Protein AF-A0A7C2PT01-F1 (afdb_monomer)

Sequence (316 aa):
MILAFGKPVHVQGEEGAYGFAERGPFSPLDVKLLTAAFVDGWIQGFYVEGGADLAPDAKLVVAVGTSNCGTDTRFRPANPRKACVPSERNVSINHGFAWASLVDSIRRSLELRLITRTVTVVGASDMQLAWNFPSVTNNWIDGYISYFDTADVPAPPLVDFGSCEGCSYANEDGSACTAPGCLEAPQSLRVVRSDGLTETMEWSWPLEEVLDKAWSSGVSRPIPEIYNKSGENARQWYGLSLYSVETGGRAVFFGGVLTQCASESQPCAARPDGNAPEAGWWQLYEWLKENAATAQEDIPRLTLIDYILGLPCFDC

Nearest PDB structures (foldseek):
  1ghr-assembly1_A  TM=3.664E-01  e=1.341E-01  Hordeum vulgare
  6nn7-assembly2_G  TM=3.526E-01  e=1.078E+00  Homo sapiens
  1ghs-assembly2_B  TM=2.228E-01  e=2.190E-01  Hordeum vulgare
  6ksh-assembly1_D  TM=3.007E-01  e=5.641E+00  Plasmodium falciparum 3D7
  2z5l-assembly1_A  TM=2.727E-01  e=6.780E+00  Streptomyces fradiae

pLDDT: mean 87.49, std 15.22, range [28.64, 98.38]

Mean predicted aligned error: 6.08 Å

Radius of gyration: 19.38 Å; Cα contacts (8 Å, |Δi|>4): 674; chains: 1; bounding box: 41×51×50 Å

Foldseek 3Di:
DEDEFEAWDQDPNAIFGAHFVRNDTDGLVNLLVLVVVVVVVVCCCCPPVCVCVVPVQAAAEYAYEYEQFDDDPQKAFPDNLNGGDADLPRLALRNLLRQLVSQVVSQVVVVVVVCCSRYHYAYEYQYEPQRYALVSNVRSLNSNCVNCVVVVHDHGAYEHAHFLAQQQQADPLLHGDPPPSNQKRKYKTWIAGPVRDIDIDIHIDGLVSVCCVCPDVPRYAYQYEQFFLVLVRLRSLLSSQVVQVVVPHAGRDHQAYEYLALEDPDDQVPDNGGDDLVSSRVSNQVSLVSDPRNHDPDHDRDGDHPPSPPDDHDSD

Solvent-accessible surface area (backbone atoms only — not comparable to full-atom values): 16297 Å² total; per-residue (Å²): 85,50,48,64,31,24,38,38,33,80,45,99,93,40,56,20,26,18,25,60,85,68,53,52,79,32,41,53,65,50,52,48,50,54,52,49,52,52,54,50,53,50,48,44,40,30,76,70,69,49,38,41,80,78,42,72,83,64,68,47,50,42,23,53,22,32,33,37,38,7,57,40,92,60,47,41,50,66,50,79,86,47,78,45,34,60,31,53,77,34,28,23,36,68,36,21,23,44,49,38,50,46,40,49,57,48,40,54,57,37,54,78,65,71,44,54,91,42,42,45,64,29,36,25,30,34,47,39,54,77,20,30,50,58,71,34,50,48,38,16,53,51,16,29,50,48,37,23,64,72,68,75,45,85,70,64,52,30,35,31,45,21,38,49,60,48,34,42,22,35,43,98,85,63,46,79,37,86,52,78,79,23,49,28,20,60,36,78,44,54,28,30,37,80,87,69,50,75,51,73,51,74,50,62,35,47,46,68,57,52,41,35,61,39,40,75,68,63,50,22,44,31,28,40,37,17,34,49,74,85,36,57,46,21,41,13,50,34,9,55,17,50,50,29,42,76,74,72,55,61,41,61,71,53,75,21,34,29,26,73,45,52,41,61,98,62,70,49,87,74,42,94,56,47,11,42,54,70,54,28,44,49,37,34,48,55,49,20,54,74,38,80,78,39,44,61,97,75,63,48,84,45,67,45,63,52,63,92,76,74,56,78,84,66,98,120

Structure (mmCIF, N/CA/C/O backbone):
data_AF-A0A7C2PT01-F1
#
_entry.id   AF-A0A7C2PT01-F1
#
loop_
_atom_site.group_PDB
_atom_site.id
_atom_site.type_symbol
_atom_site.label_atom_id
_atom_site.label_alt_id
_atom_site.label_comp_id
_atom_site.label_asym_id
_atom_site.label_entity_id
_atom_site.label_seq_id
_atom_site.pdbx_PDB_ins_code
_atom_site.Cartn_x
_atom_site.Cartn_y
_atom_site.Cartn_z
_atom_site.occupancy
_atom_site.B_iso_or_equiv
_atom_site.auth_seq_id
_atom_site.auth_comp_id
_atom_site.auth_asym_id
_atom_site.auth_atom_id
_atom_site.pdbx_PDB_model_num
ATOM 1 N N . MET A 1 1 ? 9.955 -2.041 -6.610 1.00 84.75 1 MET A N 1
ATOM 2 C CA . MET A 1 1 ? 10.335 -0.672 -6.215 1.00 84.75 1 MET A CA 1
ATOM 3 C C . MET A 1 1 ? 9.080 0.099 -5.877 1.00 84.75 1 MET A C 1
ATOM 5 O O . MET A 1 1 ? 8.131 -0.012 -6.641 1.00 84.75 1 MET A O 1
ATOM 9 N N . ILE A 1 2 ? 9.079 0.867 -4.790 1.00 86.94 2 ILE A N 1
ATOM 10 C CA . ILE A 1 2 ? 7.987 1.780 -4.434 1.00 86.94 2 ILE A CA 1
ATOM 11 C C . ILE A 1 2 ? 8.548 3.201 -4.462 1.00 86.94 2 ILE A C 1
ATOM 13 O O . ILE A 1 2 ? 9.575 3.467 -3.843 1.00 86.94 2 ILE A O 1
ATOM 17 N N . LEU A 1 3 ? 7.899 4.086 -5.215 1.00 89.88 3 LEU A N 1
ATOM 18 C CA . LEU A 1 3 ? 8.148 5.523 -5.192 1.00 89.88 3 LEU A CA 1
ATOM 19 C C . LEU A 1 3 ? 7.092 6.143 -4.276 1.00 89.88 3 LEU A C 1
ATOM 21 O O . LEU A 1 3 ? 5.970 6.382 -4.720 1.00 89.88 3 LEU A O 1
ATOM 25 N N . ALA A 1 4 ? 7.426 6.318 -2.999 1.00 87.31 4 ALA A N 1
ATOM 26 C CA . ALA A 1 4 ? 6.498 6.800 -1.981 1.00 87.31 4 ALA A CA 1
ATOM 27 C C . ALA A 1 4 ? 6.410 8.334 -2.009 1.00 87.31 4 ALA A C 1
ATOM 29 O O . ALA A 1 4 ? 7.244 9.043 -1.443 1.00 87.31 4 ALA A O 1
ATOM 30 N N . PHE A 1 5 ? 5.395 8.860 -2.690 1.00 90.06 5 PHE A N 1
ATOM 31 C CA . PHE A 1 5 ? 4.981 10.243 -2.499 1.00 90.06 5 PHE A CA 1
ATOM 32 C C . PHE A 1 5 ? 4.192 10.339 -1.189 1.00 90.06 5 PHE A C 1
ATOM 34 O O . PHE A 1 5 ? 3.577 9.376 -0.737 1.00 90.06 5 PHE A O 1
ATOM 41 N N . GLY A 1 6 ? 4.251 11.499 -0.546 1.00 87.88 6 GLY A N 1
ATOM 42 C CA . GLY A 1 6 ? 3.589 11.749 0.725 1.00 87.88 6 GLY A CA 1
ATOM 43 C C . GLY A 1 6 ? 2.072 11.881 0.587 1.00 87.88 6 GLY A C 1
ATOM 44 O O . GLY A 1 6 ? 1.446 11.418 -0.371 1.00 87.88 6 GLY A O 1
ATOM 45 N N . LYS A 1 7 ? 1.479 12.566 1.568 1.00 90.56 7 LYS A N 1
ATOM 46 C CA . LYS A 1 7 ? 0.026 12.714 1.670 1.00 90.56 7 LYS A CA 1
ATOM 47 C C . LYS A 1 7 ? -0.605 13.331 0.409 1.00 90.56 7 LYS A C 1
ATOM 49 O O . LYS A 1 7 ? -0.011 14.244 -0.179 1.00 90.56 7 LYS A O 1
ATOM 54 N N . PRO A 1 8 ? -1.825 12.905 0.045 1.00 94.62 8 PRO A N 1
ATOM 55 C CA . PRO A 1 8 ? -2.637 13.523 -0.996 1.00 94.62 8 PRO A CA 1
ATOM 56 C C . PRO A 1 8 ? -2.793 15.033 -0.815 1.00 94.62 8 PRO A C 1
ATOM 58 O O . PRO A 1 8 ? -2.911 15.524 0.316 1.00 94.62 8 PRO A O 1
ATOM 61 N N . VAL A 1 9 ? -2.835 15.782 -1.912 1.00 93.00 9 VAL A N 1
ATOM 62 C CA . VAL A 1 9 ? -3.029 17.237 -1.906 1.00 93.00 9 VAL A CA 1
ATOM 63 C C . VAL A 1 9 ? -3.696 17.707 -3.191 1.00 93.00 9 VAL A C 1
ATOM 65 O O . VAL A 1 9 ? -3.427 17.198 -4.267 1.00 93.00 9 VAL A O 1
ATOM 68 N N . HIS A 1 10 ? -4.515 18.749 -3.095 1.00 92.19 10 HIS A N 1
ATOM 69 C CA . HIS A 1 10 ? -5.030 19.435 -4.272 1.00 92.19 10 HIS A CA 1
ATOM 70 C C . HIS A 1 10 ? -4.107 20.610 -4.632 1.00 92.19 10 HIS A C 1
ATOM 72 O O . HIS A 1 10 ? -3.970 21.561 -3.853 1.00 92.19 10 HIS A O 1
ATOM 78 N N . VAL A 1 11 ? -3.458 20.556 -5.794 1.00 87.81 11 VAL A N 1
ATOM 79 C CA . VAL A 1 11 ? -2.468 21.538 -6.256 1.00 87.81 11 VAL 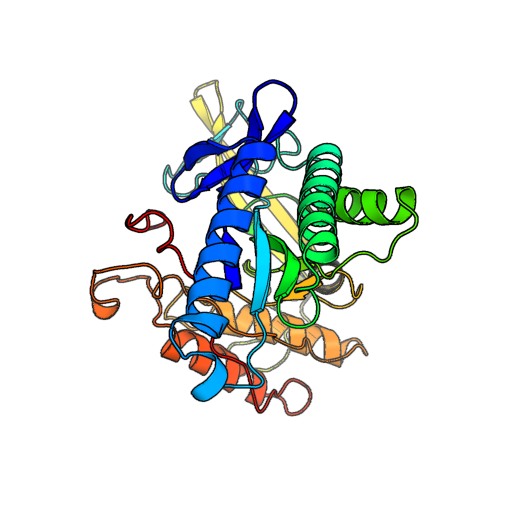A CA 1
ATOM 80 C C . VAL A 1 11 ? -2.825 22.036 -7.651 1.00 87.81 11 VAL A C 1
ATOM 82 O O . VAL A 1 11 ? -2.983 21.263 -8.583 1.00 87.81 11 VAL A O 1
ATOM 85 N N . GLN A 1 12 ? -2.962 23.358 -7.800 1.00 85.06 12 GLN A N 1
ATOM 86 C CA . GLN A 1 12 ? -3.232 24.016 -9.090 1.00 85.06 12 GLN A CA 1
ATOM 87 C C . GLN A 1 12 ? -4.474 23.493 -9.848 1.00 85.06 12 GLN A C 1
ATOM 89 O O . GLN A 1 12 ? -4.537 23.596 -11.068 1.00 85.06 12 GLN A O 1
ATOM 94 N N . GLY A 1 13 ? -5.492 22.994 -9.137 1.00 89.88 13 GLY A N 1
ATOM 95 C CA . GLY A 1 13 ? -6.700 22.437 -9.758 1.00 89.88 13 GLY A CA 1
ATOM 96 C C . GLY A 1 13 ? -6.640 20.928 -10.007 1.00 89.88 13 GLY A C 1
ATOM 97 O O . GLY A 1 13 ? -7.612 20.368 -10.508 1.00 89.88 13 GLY A O 1
ATOM 98 N N . GLU A 1 14 ? -5.533 20.274 -9.654 1.00 93.25 14 GLU A N 1
ATOM 99 C CA . GLU A 1 14 ? -5.298 18.848 -9.869 1.00 93.25 14 GLU A CA 1
ATOM 100 C C . GLU A 1 14 ? -5.068 18.107 -8.544 1.00 93.25 14 GLU A C 1
ATOM 102 O O . GLU A 1 14 ? -4.602 18.677 -7.556 1.00 93.25 14 GLU A O 1
ATOM 107 N N . GLU A 1 15 ? -5.384 16.814 -8.534 1.00 95.94 15 GLU A N 1
ATOM 108 C CA . GLU A 1 15 ? -5.117 15.906 -7.416 1.00 95.94 15 GLU A CA 1
ATOM 109 C C . GLU A 1 15 ? -3.676 15.397 -7.513 1.00 95.94 15 GLU A C 1
ATOM 111 O O . GLU A 1 15 ? -3.340 14.652 -8.429 1.00 95.94 15 GLU A O 1
ATOM 116 N N . GLY A 1 16 ? -2.812 15.829 -6.603 1.00 94.69 16 GLY A N 1
ATOM 117 C CA . GLY A 1 16 ? -1.398 15.475 -6.547 1.00 94.69 16 GLY A CA 1
ATOM 118 C C . GLY A 1 16 ? -0.999 14.936 -5.178 1.00 94.69 16 GLY A C 1
ATOM 119 O O . GLY A 1 16 ? -1.830 14.663 -4.322 1.00 94.69 16 GLY A O 1
ATOM 120 N N . ALA A 1 17 ? 0.297 14.821 -4.928 1.00 94.12 17 ALA A N 1
ATOM 121 C CA . ALA A 1 17 ? 0.802 14.350 -3.641 1.00 94.12 17 ALA A CA 1
ATOM 122 C C . ALA A 1 17 ? 1.937 15.243 -3.162 1.00 94.12 17 ALA A C 1
ATOM 124 O O . ALA A 1 17 ? 2.639 15.866 -3.957 1.00 94.12 17 ALA A O 1
ATOM 125 N N . TYR A 1 18 ? 2.142 15.317 -1.855 1.00 89.12 18 TYR A N 1
ATOM 126 C CA . TYR A 1 18 ? 3.361 15.922 -1.341 1.00 89.12 18 TYR A CA 1
ATOM 127 C C . TYR A 1 18 ? 4.587 15.083 -1.693 1.00 89.12 18 TYR A C 1
ATOM 129 O O . TYR A 1 18 ? 4.512 13.872 -1.883 1.00 89.12 18 TYR A O 1
ATOM 137 N N . GLY A 1 19 ? 5.752 15.720 -1.714 1.00 79.62 19 GLY A N 1
ATOM 138 C CA . GLY A 1 19 ? 7.003 14.988 -1.596 1.00 79.62 19 GLY A CA 1
ATOM 139 C C . GLY A 1 19 ? 7.118 14.261 -0.273 1.00 79.62 19 GLY A C 1
ATOM 140 O O . GLY A 1 19 ? 6.494 14.645 0.719 1.00 79.62 19 GLY A O 1
ATOM 141 N N . PHE A 1 20 ? 8.008 13.278 -0.236 1.00 60.66 20 PHE A N 1
ATOM 142 C CA . PHE A 1 20 ? 8.521 12.769 1.025 1.00 60.66 20 PHE A CA 1
ATOM 143 C C . PHE A 1 20 ? 9.017 13.930 1.918 1.00 60.66 20 PHE A C 1
ATOM 145 O O . PHE A 1 20 ? 9.613 14.896 1.422 1.00 60.66 20 PHE A O 1
ATOM 152 N N . ALA A 1 21 ? 8.723 13.863 3.221 1.00 55.69 21 ALA A N 1
ATOM 153 C CA . ALA A 1 21 ? 8.921 14.947 4.196 1.00 55.69 21 ALA A CA 1
ATOM 154 C C . ALA A 1 21 ? 8.200 16.271 3.847 1.00 55.69 21 ALA A C 1
ATOM 156 O O . ALA A 1 21 ? 8.732 17.360 4.069 1.00 55.69 21 ALA A O 1
ATOM 157 N N . GLU A 1 22 ? 7.004 16.179 3.257 1.00 60.03 22 GLU A N 1
ATOM 158 C CA . GLU A 1 22 ? 6.159 17.318 2.860 1.00 60.03 22 GLU A CA 1
ATOM 159 C C . GLU A 1 22 ? 6.846 18.312 1.904 1.00 60.03 22 GLU A C 1
ATOM 161 O O . GLU A 1 22 ? 6.503 19.499 1.839 1.00 60.03 22 GLU A O 1
ATOM 166 N N . ARG A 1 23 ? 7.833 17.841 1.132 1.00 67.25 23 ARG A N 1
ATOM 167 C CA . ARG A 1 23 ? 8.599 18.684 0.207 1.00 67.25 23 ARG A CA 1
ATOM 168 C C . ARG A 1 23 ? 7.791 19.057 -1.016 1.00 67.25 23 ARG A C 1
ATOM 170 O O . ARG A 1 23 ? 7.861 18.374 -2.030 1.00 67.25 23 ARG A O 1
ATOM 177 N N . GLY A 1 24 ? 7.107 20.191 -0.907 1.00 75.62 24 GLY A N 1
ATOM 178 C CA . GLY A 1 24 ? 6.312 20.775 -1.977 1.00 75.62 24 GLY A CA 1
ATOM 179 C C . GLY A 1 24 ? 5.142 19.876 -2.393 1.00 75.62 24 GLY A C 1
ATOM 180 O O . GLY A 1 24 ? 5.192 18.654 -2.253 1.00 75.62 24 GLY A O 1
ATOM 181 N N . PRO A 1 25 ? 4.047 20.457 -2.888 1.00 90.19 25 PRO A N 1
ATOM 182 C CA . PRO A 1 25 ? 3.080 19.663 -3.618 1.00 90.19 25 PRO A CA 1
ATOM 183 C C . PRO A 1 25 ? 3.661 19.318 -4.998 1.00 90.19 25 PRO A C 1
ATOM 185 O O . PRO A 1 25 ? 4.140 20.205 -5.706 1.00 90.19 25 PRO A O 1
ATOM 188 N N . PHE A 1 26 ? 3.601 18.048 -5.375 1.00 92.50 26 PHE A N 1
ATOM 189 C CA . PHE A 1 26 ? 3.864 17.569 -6.726 1.00 92.50 26 PHE A CA 1
ATOM 190 C C . PHE A 1 26 ? 2.538 17.404 -7.460 1.00 92.50 26 PHE A C 1
ATOM 192 O O . PHE A 1 26 ? 1.629 16.719 -6.983 1.00 92.50 26 PHE A O 1
ATOM 199 N N . SER A 1 27 ? 2.433 18.028 -8.629 1.00 94.44 27 SER A N 1
ATOM 200 C CA . SER A 1 27 ? 1.329 17.765 -9.551 1.00 94.44 27 SER A CA 1
ATOM 201 C C . SER A 1 27 ? 1.424 16.337 -10.109 1.00 94.44 27 SER A C 1
ATOM 203 O O . SER A 1 27 ? 2.511 15.743 -10.113 1.00 94.44 27 SER A O 1
ATOM 205 N N . PRO A 1 28 ? 0.334 15.783 -10.667 1.00 94.06 28 PRO A N 1
ATOM 206 C CA . PRO A 1 28 ? 0.389 14.564 -11.473 1.00 94.06 28 PRO A CA 1
ATOM 207 C C . PRO A 1 28 ? 1.494 14.569 -12.531 1.00 94.06 28 PRO A C 1
ATOM 209 O O . PRO A 1 28 ? 2.153 13.550 -12.754 1.00 94.06 28 PRO A O 1
ATOM 212 N N . LEU A 1 29 ? 1.730 15.715 -13.180 1.00 93.50 29 LEU A N 1
ATOM 213 C CA . LEU A 1 29 ? 2.789 15.838 -14.176 1.00 93.50 29 LEU A CA 1
ATOM 214 C C . LEU A 1 29 ? 4.174 15.660 -13.547 1.00 93.50 29 LEU A C 1
ATOM 216 O O . LEU A 1 29 ? 4.994 14.929 -14.101 1.00 93.50 29 LEU A O 1
ATOM 220 N N . ASP A 1 30 ? 4.429 16.269 -12.390 1.00 93.44 30 ASP A N 1
ATOM 221 C CA . ASP A 1 30 ? 5.716 16.126 -11.709 1.00 93.44 30 ASP A CA 1
ATOM 222 C C . ASP A 1 30 ? 5.966 14.672 -11.290 1.00 93.44 30 ASP A C 1
ATOM 224 O O . ASP A 1 30 ? 7.039 14.127 -11.555 1.00 93.44 30 ASP A O 1
ATOM 228 N N . VAL A 1 31 ? 4.955 14.010 -10.712 1.00 93.88 31 VAL A N 1
ATOM 229 C CA . VAL A 1 31 ? 5.027 12.587 -10.332 1.00 93.88 31 VAL A CA 1
ATOM 230 C C . VAL A 1 31 ? 5.332 11.713 -11.550 1.00 93.88 31 VAL A C 1
ATOM 232 O O . VAL A 1 31 ? 6.202 10.836 -11.495 1.00 93.88 31 VAL A O 1
ATOM 235 N N . LYS A 1 32 ? 4.663 11.973 -12.680 1.00 94.38 32 LYS A N 1
ATOM 236 C CA . LYS A 1 32 ? 4.913 11.273 -13.945 1.00 94.38 32 LYS A CA 1
ATOM 237 C C . LYS A 1 32 ? 6.349 11.463 -14.426 1.00 94.38 32 LYS A C 1
ATOM 239 O O . LYS A 1 32 ? 6.985 10.483 -14.812 1.00 94.38 32 LYS A O 1
ATOM 244 N N . LEU A 1 33 ? 6.860 12.694 -14.413 1.00 92.12 33 LEU A N 1
ATOM 245 C CA . LEU A 1 33 ? 8.215 13.008 -14.875 1.00 92.12 33 LEU A CA 1
ATOM 246 C C . LEU A 1 33 ? 9.287 12.378 -13.979 1.00 92.12 33 LEU A C 1
ATOM 248 O O . LEU A 1 33 ? 10.237 11.793 -14.496 1.00 92.12 33 LEU A O 1
ATOM 252 N N . LEU A 1 34 ? 9.112 12.428 -12.657 1.00 92.12 34 LEU A N 1
ATOM 253 C CA . LEU A 1 34 ? 10.018 11.785 -11.700 1.00 92.12 34 LEU A CA 1
ATOM 254 C C . LEU A 1 34 ? 10.026 10.261 -11.868 1.00 92.12 34 LEU A C 1
ATOM 256 O O . LEU A 1 34 ? 11.091 9.643 -11.897 1.00 92.12 34 LEU A O 1
ATOM 260 N N . THR A 1 35 ? 8.850 9.660 -12.055 1.00 92.75 35 THR A N 1
ATOM 261 C CA . THR A 1 35 ? 8.728 8.217 -12.308 1.00 92.75 35 THR A CA 1
ATOM 262 C C . THR A 1 35 ? 9.398 7.827 -13.627 1.00 92.75 35 THR A C 1
ATOM 264 O O . THR A 1 35 ? 10.125 6.835 -13.681 1.00 92.75 35 THR A O 1
ATOM 267 N N . ALA A 1 36 ? 9.201 8.613 -14.689 1.00 91.31 36 ALA A N 1
ATOM 268 C CA . ALA A 1 36 ? 9.842 8.374 -15.979 1.00 91.31 36 ALA A CA 1
ATOM 269 C C . ALA A 1 36 ? 11.372 8.468 -15.879 1.00 91.31 36 ALA A C 1
ATOM 271 O O . ALA A 1 36 ? 12.060 7.566 -16.348 1.00 91.31 36 ALA A O 1
ATOM 272 N N . ALA A 1 37 ? 11.896 9.494 -15.202 1.00 91.31 37 ALA A N 1
ATOM 273 C CA . ALA A 1 37 ? 13.332 9.662 -14.991 1.00 91.31 37 ALA A CA 1
ATOM 274 C C . ALA A 1 37 ? 13.948 8.487 -14.212 1.00 91.31 37 ALA A C 1
ATOM 276 O O . ALA A 1 37 ? 15.033 8.017 -14.556 1.00 91.31 37 ALA A O 1
ATOM 277 N N . PHE A 1 38 ? 13.245 7.967 -13.200 1.00 92.69 38 PHE A N 1
ATOM 278 C CA . PHE A 1 38 ? 13.671 6.764 -12.484 1.00 92.69 38 PHE A CA 1
ATOM 279 C C . PHE A 1 38 ? 13.762 5.544 -13.408 1.00 92.69 38 PHE A C 1
ATOM 281 O O . PHE A 1 38 ? 14.779 4.847 -13.425 1.00 92.69 38 PHE A O 1
ATOM 288 N N . VAL A 1 39 ? 12.710 5.297 -14.194 1.00 92.44 39 VAL A N 1
ATOM 289 C CA . VAL A 1 39 ? 12.673 4.186 -15.155 1.00 92.44 39 VAL A CA 1
ATOM 290 C C . VAL A 1 39 ? 13.790 4.326 -16.189 1.00 92.44 39 VAL A C 1
ATOM 292 O O . VAL A 1 39 ? 14.444 3.335 -16.506 1.00 92.44 39 VAL A O 1
ATOM 295 N N . ASP A 1 40 ? 14.058 5.538 -16.673 1.00 91.38 40 ASP A N 1
ATOM 296 C CA . ASP A 1 40 ? 15.136 5.813 -17.628 1.00 91.38 40 ASP A CA 1
ATOM 297 C C . ASP A 1 40 ? 16.510 5.488 -17.045 1.00 91.38 40 ASP A C 1
ATOM 299 O O . ASP A 1 40 ? 17.307 4.814 -17.699 1.00 91.38 40 ASP A O 1
ATOM 303 N N . GLY A 1 41 ? 16.763 5.892 -15.798 1.00 91.94 41 GLY A N 1
ATOM 304 C CA . GLY A 1 41 ? 17.995 5.550 -15.091 1.00 91.94 41 GLY A CA 1
ATOM 305 C C . GLY A 1 41 ? 18.176 4.040 -14.926 1.00 91.94 41 GLY A C 1
ATOM 306 O O . GLY A 1 41 ? 19.264 3.517 -15.173 1.00 91.94 41 GLY A O 1
ATOM 307 N N . TRP A 1 42 ? 17.109 3.316 -14.575 1.00 92.00 42 TRP A N 1
ATOM 308 C CA . TRP A 1 42 ? 17.165 1.857 -14.461 1.00 92.00 42 TRP A CA 1
ATOM 309 C C . TRP A 1 42 ? 17.426 1.182 -15.813 1.00 92.00 42 TRP A C 1
ATOM 311 O O . TRP A 1 42 ? 18.276 0.301 -15.903 1.00 92.00 42 TRP A O 1
ATOM 321 N N . ILE A 1 43 ? 16.744 1.617 -16.875 1.00 92.38 43 ILE A N 1
ATOM 322 C CA . ILE A 1 43 ? 16.913 1.097 -18.241 1.00 92.38 43 ILE A CA 1
ATOM 323 C C . ILE A 1 43 ? 18.332 1.344 -18.757 1.00 92.38 43 ILE A C 1
ATOM 325 O O . ILE A 1 43 ? 18.921 0.439 -19.347 1.00 92.38 43 ILE A O 1
ATOM 329 N N . GLN A 1 44 ? 18.894 2.529 -18.506 1.00 93.56 44 GLN A N 1
ATOM 330 C CA . GLN A 1 44 ? 20.290 2.843 -18.811 1.00 93.56 44 GLN A CA 1
ATOM 331 C C . GLN A 1 44 ? 21.230 1.874 -18.083 1.00 93.56 44 GLN A C 1
ATOM 333 O O . GLN A 1 44 ? 22.065 1.233 -18.717 1.00 93.56 44 GLN A O 1
ATOM 338 N N . GLY A 1 45 ? 21.053 1.702 -16.770 1.00 92.69 45 GLY A N 1
ATOM 339 C CA . GLY A 1 45 ? 21.856 0.763 -15.985 1.00 92.69 45 GLY A CA 1
ATOM 340 C C . GLY A 1 45 ? 21.746 -0.681 -16.486 1.00 92.69 45 GLY A C 1
ATOM 341 O O . GLY A 1 45 ? 22.743 -1.394 -16.593 1.00 92.69 45 GLY A O 1
ATOM 342 N N . PHE A 1 46 ? 20.534 -1.105 -16.842 1.00 91.75 46 PHE A N 1
ATOM 343 C CA . PHE A 1 46 ? 20.266 -2.463 -17.292 1.00 91.75 46 PHE A CA 1
ATOM 344 C C . PHE A 1 46 ? 20.845 -2.745 -18.682 1.00 91.75 46 PHE A C 1
ATOM 346 O O . PHE A 1 46 ? 21.608 -3.692 -18.847 1.00 91.75 46 PHE A O 1
ATOM 353 N N . TYR A 1 47 ? 20.521 -1.928 -19.684 1.00 92.00 47 TYR A N 1
ATOM 354 C CA . TYR A 1 47 ? 20.882 -2.213 -21.076 1.00 92.00 47 TYR A CA 1
ATOM 355 C C . TYR A 1 47 ? 22.227 -1.634 -21.517 1.00 92.00 47 TYR A C 1
ATOM 357 O O . TYR A 1 47 ? 22.801 -2.146 -22.475 1.00 92.00 47 TYR A O 1
ATOM 365 N N . VAL A 1 48 ? 22.716 -0.570 -20.873 1.00 94.00 48 VAL A N 1
ATOM 366 C CA . VAL A 1 48 ? 23.934 0.137 -21.308 1.00 94.00 48 VAL A CA 1
ATOM 367 C C . VAL A 1 48 ? 25.106 -0.122 -20.370 1.00 94.00 48 VAL A C 1
ATOM 369 O O . VAL A 1 48 ? 26.207 -0.383 -20.843 1.00 94.00 48 VAL A O 1
ATOM 372 N N . GLU A 1 49 ? 24.876 -0.118 -19.056 1.00 95.38 49 GLU A N 1
ATOM 373 C CA . GLU A 1 49 ? 25.945 -0.267 -18.053 1.00 95.38 49 GLU A CA 1
ATOM 374 C C . GLU A 1 49 ? 26.216 -1.736 -17.652 1.00 95.38 49 GLU A C 1
ATOM 376 O O . GLU A 1 49 ? 26.875 -2.002 -16.648 1.00 95.38 49 GLU A O 1
ATOM 381 N N . GLY A 1 50 ? 25.714 -2.710 -18.423 1.00 92.06 50 GLY A N 1
ATOM 382 C CA . GLY A 1 50 ? 26.001 -4.140 -18.233 1.00 92.06 50 GLY A CA 1
ATOM 383 C C . GLY A 1 50 ? 25.100 -4.873 -17.231 1.00 92.06 50 GLY A C 1
ATOM 384 O O . GLY A 1 50 ? 25.361 -6.033 -16.909 1.00 92.06 50 GLY A O 1
ATOM 385 N N . GLY A 1 51 ? 24.019 -4.254 -16.743 1.00 91.25 51 GLY A N 1
ATOM 386 C CA . GLY A 1 51 ? 23.075 -4.924 -15.839 1.00 91.25 51 GLY A CA 1
ATOM 387 C C . GLY A 1 51 ? 22.426 -6.179 -16.444 1.00 91.25 51 GLY A C 1
ATOM 388 O O . GLY A 1 51 ? 22.213 -7.158 -15.732 1.00 91.25 51 GLY A O 1
ATOM 389 N N . ALA A 1 52 ? 22.182 -6.191 -17.756 1.00 91.81 52 ALA A N 1
ATOM 390 C CA . ALA A 1 52 ? 21.642 -7.340 -18.478 1.00 91.81 52 ALA A CA 1
ATOM 391 C C . ALA A 1 52 ? 22.622 -8.524 -18.548 1.00 91.81 52 ALA A C 1
ATOM 393 O O . ALA A 1 52 ? 22.178 -9.666 -18.580 1.00 91.81 52 ALA A O 1
ATOM 394 N N . ASP A 1 53 ? 23.936 -8.280 -18.513 1.00 95.00 53 ASP A N 1
ATOM 395 C CA . ASP A 1 53 ? 24.931 -9.359 -18.452 1.00 95.00 53 ASP A CA 1
ATOM 396 C C . ASP A 1 53 ? 24.992 -9.979 -17.047 1.00 95.00 53 ASP A C 1
ATOM 398 O O . ASP A 1 53 ? 25.236 -11.176 -16.894 1.00 95.00 53 ASP A O 1
ATOM 402 N N . LEU A 1 54 ? 24.749 -9.166 -16.012 1.00 92.44 54 LEU A N 1
ATOM 403 C CA . LEU A 1 54 ? 24.742 -9.604 -14.615 1.00 92.44 54 LEU A CA 1
ATOM 404 C C . LEU A 1 54 ? 23.449 -10.332 -14.229 1.00 92.44 54 LEU A C 1
ATOM 406 O O . LEU A 1 54 ? 23.487 -11.283 -13.450 1.00 92.44 54 LEU A O 1
ATOM 410 N N . ALA A 1 55 ? 22.308 -9.871 -14.740 1.00 88.94 55 ALA A N 1
ATOM 411 C CA . ALA A 1 55 ? 20.989 -10.391 -14.397 1.00 88.94 55 ALA A CA 1
ATOM 412 C C . ALA A 1 55 ? 20.038 -10.318 -15.609 1.00 88.94 55 ALA A C 1
ATOM 414 O O . ALA A 1 55 ? 19.119 -9.500 -15.614 1.00 88.94 55 ALA A O 1
ATOM 415 N N . PRO A 1 56 ? 20.214 -11.170 -16.634 1.00 89.75 56 PRO A N 1
ATOM 416 C CA . PRO A 1 56 ? 19.482 -11.070 -17.906 1.00 89.75 56 PRO A CA 1
ATOM 417 C C . PRO A 1 56 ? 17.957 -11.175 -17.771 1.00 89.75 56 PRO A C 1
ATOM 419 O O . PRO A 1 56 ? 17.226 -10.640 -18.602 1.00 89.75 56 PRO A O 1
ATOM 422 N N . ASP A 1 57 ? 17.479 -11.816 -16.704 1.00 87.81 57 ASP A N 1
ATOM 423 C CA . ASP A 1 57 ? 16.055 -12.007 -16.420 1.00 87.81 57 ASP A CA 1
ATOM 424 C C . ASP A 1 57 ? 15.479 -10.963 -15.447 1.00 87.81 57 ASP A C 1
ATOM 426 O O . ASP A 1 57 ? 14.326 -11.086 -15.019 1.00 87.81 57 ASP A O 1
ATOM 430 N N . ALA A 1 58 ? 16.258 -9.943 -15.064 1.00 85.81 58 ALA A N 1
ATOM 431 C CA . ALA A 1 58 ? 15.797 -8.936 -14.118 1.00 85.81 58 ALA A CA 1
ATOM 432 C C . ALA A 1 58 ? 14.599 -8.159 -14.675 1.00 85.81 58 ALA A C 1
ATOM 434 O O . ALA A 1 58 ? 14.580 -7.698 -15.818 1.00 85.81 58 ALA A O 1
ATOM 435 N N . LYS A 1 59 ? 13.599 -7.973 -13.814 1.00 87.88 59 LYS A N 1
ATOM 436 C CA . LYS A 1 59 ? 12.417 -7.161 -14.090 1.00 87.88 59 LYS A CA 1
ATOM 437 C C . LYS A 1 59 ? 12.266 -6.099 -13.022 1.00 87.88 59 LYS A C 1
ATOM 439 O O . LYS A 1 59 ? 12.573 -6.329 -11.853 1.00 87.88 59 LYS A O 1
ATOM 444 N N . LEU A 1 60 ? 11.736 -4.954 -13.423 1.00 90.00 60 LEU A N 1
ATOM 445 C CA . LEU A 1 60 ? 11.412 -3.860 -12.527 1.00 90.00 60 LEU A CA 1
ATOM 446 C C . LEU A 1 60 ? 9.896 -3.707 -12.436 1.00 90.00 60 LEU A C 1
ATOM 448 O O . LEU A 1 60 ? 9.228 -3.437 -13.429 1.00 90.00 60 LEU A O 1
ATOM 452 N N . VAL A 1 61 ? 9.358 -3.809 -11.225 1.00 90.94 61 VAL A N 1
ATOM 453 C CA . VAL A 1 61 ? 8.014 -3.309 -10.915 1.00 90.94 61 VAL A CA 1
ATOM 454 C C . VAL A 1 61 ? 8.171 -1.991 -10.168 1.00 90.94 61 VAL A C 1
ATOM 456 O O . VAL A 1 61 ? 8.859 -1.949 -9.144 1.00 90.94 61 VAL A O 1
ATOM 459 N N . VAL A 1 62 ? 7.560 -0.924 -10.679 1.00 93.62 62 VAL A N 1
ATOM 460 C CA . VAL A 1 62 ? 7.515 0.399 -10.046 1.00 93.62 62 VAL A CA 1
ATOM 461 C C . VAL A 1 62 ? 6.101 0.653 -9.542 1.00 93.62 62 VAL A C 1
ATOM 463 O O . VAL A 1 62 ? 5.168 0.772 -10.331 1.00 93.62 62 VAL A O 1
ATOM 466 N N . ALA A 1 63 ? 5.949 0.729 -8.229 1.00 94.44 63 ALA A N 1
ATOM 467 C CA . ALA A 1 63 ? 4.703 1.076 -7.573 1.00 94.44 63 ALA A CA 1
ATOM 468 C C . ALA A 1 63 ? 4.717 2.578 -7.256 1.00 94.44 63 ALA A C 1
ATOM 470 O O . ALA A 1 63 ? 5.606 3.049 -6.545 1.00 94.44 63 ALA A O 1
ATOM 471 N N . VAL A 1 64 ? 3.784 3.339 -7.828 1.00 96.38 64 VAL A N 1
ATOM 472 C CA . VAL A 1 64 ? 3.695 4.798 -7.652 1.00 96.38 64 VAL A CA 1
ATOM 473 C C . VAL A 1 64 ? 2.771 5.088 -6.472 1.00 96.38 64 VAL A C 1
ATOM 475 O O . VAL A 1 64 ? 1.550 4.949 -6.582 1.00 96.38 64 VAL A O 1
ATOM 478 N N . GLY A 1 65 ? 3.375 5.424 -5.334 1.00 94.75 65 GLY A N 1
ATOM 479 C CA . GLY A 1 65 ? 2.722 5.483 -4.031 1.00 94.75 65 GLY A CA 1
ATOM 480 C C . GLY A 1 65 ? 2.282 6.872 -3.607 1.00 94.75 65 GLY A C 1
ATOM 481 O O . GLY A 1 65 ? 3.006 7.829 -3.832 1.00 94.75 65 GLY A O 1
ATOM 482 N N . THR A 1 66 ? 1.127 6.970 -2.957 1.00 95.19 66 THR A N 1
ATOM 483 C CA . THR A 1 66 ? 0.770 8.084 -2.059 1.00 95.19 66 THR A CA 1
ATOM 484 C C . THR A 1 66 ? 0.439 7.505 -0.677 1.00 95.19 66 THR A C 1
ATOM 486 O O . THR A 1 66 ? 0.946 6.434 -0.348 1.00 95.19 66 THR A O 1
ATOM 489 N N . SER A 1 67 ? -0.408 8.149 0.124 1.00 94.38 67 SER A N 1
ATOM 490 C CA . SER A 1 67 ? -0.898 7.601 1.387 1.00 94.38 67 SER A CA 1
ATOM 491 C C . SER A 1 67 ? -2.372 7.891 1.645 1.00 94.38 67 SER A C 1
ATOM 493 O O . SER A 1 67 ? -2.985 8.730 0.984 1.00 94.38 67 SER A O 1
ATOM 495 N N . ASN A 1 68 ? -2.944 7.251 2.665 1.00 96.00 68 ASN A N 1
ATOM 496 C CA . ASN A 1 68 ? -4.270 7.601 3.185 1.00 96.00 68 ASN A CA 1
ATOM 497 C C . ASN A 1 68 ? -4.222 8.676 4.295 1.00 96.00 68 ASN A C 1
ATOM 499 O O . ASN A 1 68 ? -5.201 8.871 5.019 1.00 96.00 68 ASN A O 1
ATOM 503 N N . CYS A 1 69 ? -3.110 9.408 4.421 1.00 94.00 69 CYS A N 1
ATOM 504 C CA . CYS A 1 69 ? -2.942 10.473 5.408 1.00 94.00 69 CYS A CA 1
ATOM 505 C C . CYS A 1 69 ? -3.899 11.652 5.152 1.00 94.00 69 CYS A C 1
ATOM 507 O O . CYS A 1 69 ? -3.719 12.454 4.226 1.00 94.00 69 CYS A O 1
ATOM 509 N N . GLY A 1 70 ? -4.925 11.771 5.996 1.00 93.19 70 GLY A N 1
ATOM 510 C CA . GLY A 1 70 ? -5.918 12.840 5.914 1.00 93.19 70 GLY A CA 1
ATOM 511 C C . GLY A 1 70 ? -5.398 14.207 6.377 1.00 93.19 70 GLY A C 1
ATOM 512 O O . GLY A 1 70 ? -4.454 14.316 7.168 1.00 93.19 70 GLY A O 1
ATOM 513 N N . THR A 1 71 ? -6.055 15.272 5.910 1.00 89.25 71 THR A N 1
ATOM 514 C CA . THR A 1 71 ? -5.835 16.649 6.371 1.00 89.25 71 THR A CA 1
ATOM 515 C C . THR A 1 71 ? -7.154 17.372 6.642 1.00 89.25 71 THR A C 1
ATOM 517 O O . THR A 1 71 ? -7.923 17.691 5.734 1.00 89.25 71 THR A O 1
ATOM 520 N N . ASP A 1 72 ? -7.398 17.711 7.907 1.00 88.31 72 ASP A N 1
ATOM 521 C CA . ASP A 1 72 ? -8.508 18.576 8.305 1.00 88.31 72 ASP A CA 1
ATOM 522 C C . ASP A 1 72 ? -7.966 19.891 8.870 1.00 88.31 72 ASP A C 1
ATOM 524 O O . ASP A 1 72 ? -7.213 19.893 9.831 1.00 88.31 72 ASP A O 1
ATOM 528 N N . THR A 1 73 ? -8.352 21.038 8.310 1.00 86.19 73 THR A N 1
ATOM 529 C CA . THR A 1 73 ? -7.883 22.346 8.810 1.00 86.19 73 THR A CA 1
ATOM 530 C C . THR A 1 73 ? -8.581 22.806 10.087 1.00 86.19 73 THR A C 1
ATOM 532 O O . THR A 1 73 ? -8.181 23.811 10.671 1.00 86.19 73 THR A O 1
ATOM 535 N N . ARG A 1 74 ? -9.647 22.123 10.513 1.00 88.94 74 ARG A N 1
ATOM 536 C CA . ARG A 1 74 ? -10.372 22.430 11.757 1.00 88.94 74 ARG A CA 1
ATOM 537 C C . ARG A 1 74 ? -9.672 21.853 12.983 1.00 88.94 74 ARG A C 1
ATOM 539 O O . ARG A 1 74 ? -9.901 22.328 14.097 1.00 88.94 74 ARG A O 1
ATOM 546 N N . PHE A 1 75 ? -8.815 20.861 12.766 1.00 91.06 75 PHE A N 1
ATOM 547 C CA . PHE A 1 75 ? -8.143 20.106 13.806 1.00 91.06 75 PHE A CA 1
ATOM 548 C C . PHE A 1 75 ? -6.647 20.070 13.532 1.00 91.06 75 PHE A C 1
ATOM 550 O O . PHE A 1 75 ? -6.200 19.955 12.399 1.00 91.06 75 PHE A O 1
ATOM 557 N N . ARG A 1 76 ? -5.853 20.138 14.591 1.00 91.31 76 ARG A N 1
ATOM 558 C CA . ARG A 1 76 ? -4.428 19.826 14.520 1.00 91.31 76 ARG A CA 1
ATOM 559 C C . ARG A 1 76 ? -4.115 18.683 15.475 1.00 91.31 76 ARG A C 1
ATOM 561 O O . ARG A 1 76 ? -4.676 18.655 16.569 1.00 91.31 76 ARG A O 1
ATOM 568 N N . PRO A 1 77 ? -3.208 17.775 15.123 1.00 90.19 77 PRO A N 1
ATOM 569 C CA . PRO A 1 77 ? -2.729 16.754 16.042 1.00 90.19 77 PRO A CA 1
ATOM 570 C C . PRO A 1 77 ? -2.172 17.386 17.325 1.00 90.19 77 PRO A C 1
ATOM 572 O O . PRO A 1 77 ? -1.420 18.362 17.272 1.00 90.19 77 PRO A O 1
ATOM 575 N N . ALA A 1 78 ? -2.525 16.844 18.493 1.00 88.75 78 ALA A N 1
ATOM 576 C CA . ALA A 1 78 ? -1.974 17.316 19.767 1.00 88.75 78 ALA A CA 1
ATOM 577 C C . ALA A 1 78 ? -0.478 16.980 19.903 1.00 88.75 78 ALA A C 1
ATOM 579 O O . ALA A 1 78 ? 0.263 17.711 20.557 1.00 88.75 78 ALA A O 1
ATOM 580 N N . ASN A 1 79 ? -0.040 15.882 19.278 1.00 82.81 79 ASN A N 1
ATOM 581 C CA . ASN A 1 79 ? 1.368 15.571 19.070 1.00 82.81 79 ASN A CA 1
ATOM 582 C C . ASN A 1 79 ? 1.757 15.992 17.643 1.00 82.81 79 ASN A C 1
ATOM 584 O O . ASN A 1 79 ? 1.291 15.348 16.706 1.00 82.81 79 ASN A O 1
ATOM 588 N N . PRO A 1 80 ? 2.632 16.998 17.465 1.00 73.56 80 PRO A N 1
ATOM 589 C CA . PRO A 1 80 ? 3.067 17.450 16.144 1.00 73.56 80 PRO A CA 1
ATOM 590 C C . PRO A 1 80 ? 3.721 16.364 15.280 1.00 73.56 80 PRO A C 1
ATOM 592 O O . PRO A 1 80 ? 3.745 16.516 14.067 1.00 73.56 80 PRO A O 1
ATOM 595 N N . ARG A 1 81 ? 4.226 15.274 15.880 1.00 68.44 81 ARG A N 1
ATOM 596 C CA . ARG A 1 81 ? 4.776 14.124 15.141 1.00 68.44 81 ARG A CA 1
ATOM 597 C C . ARG A 1 81 ? 3.713 13.256 14.462 1.00 68.44 81 ARG A C 1
ATOM 599 O O . ARG A 1 81 ? 4.043 12.483 13.581 1.00 68.44 81 ARG A O 1
ATOM 606 N N . LYS A 1 82 ? 2.441 13.347 14.866 1.00 67.69 82 LYS A N 1
ATOM 607 C CA . LYS A 1 82 ? 1.338 12.629 14.211 1.00 67.69 82 LYS A CA 1
ATOM 608 C C . LYS A 1 82 ? 0.717 13.531 13.152 1.00 67.69 82 LYS A C 1
ATOM 610 O O . LYS A 1 82 ? -0.317 14.108 13.427 1.00 67.69 82 LYS A O 1
ATOM 615 N N . ALA A 1 83 ? 1.341 13.710 11.990 1.00 78.19 83 ALA A N 1
ATOM 616 C CA . ALA A 1 83 ? 0.935 14.744 11.025 1.00 78.19 83 ALA A CA 1
ATOM 617 C C . ALA A 1 83 ? -0.454 14.532 10.376 1.00 78.19 83 ALA A C 1
ATOM 619 O O . ALA A 1 83 ? -1.039 15.487 9.858 1.00 78.19 83 ALA A O 1
ATOM 620 N N . CYS A 1 84 ? -0.992 13.312 10.419 1.00 89.94 84 CYS A N 1
ATOM 621 C CA . CYS A 1 84 ? -2.254 12.949 9.776 1.00 89.94 84 CYS A CA 1
ATOM 622 C C . CYS A 1 84 ? -3.463 13.202 10.682 1.00 89.94 84 CYS A C 1
ATOM 624 O O . CYS A 1 84 ? -3.459 12.864 11.867 1.00 89.94 84 CYS A O 1
ATOM 626 N N . VAL A 1 85 ? -4.523 13.768 10.103 1.00 93.12 85 VAL A N 1
ATOM 627 C CA . VAL A 1 85 ? -5.830 13.928 10.751 1.00 93.12 85 VAL A CA 1
ATOM 628 C C . VAL A 1 85 ? -6.892 13.312 9.840 1.00 93.12 85 VAL A C 1
ATOM 630 O O . VAL A 1 85 ? -7.043 13.808 8.721 1.00 93.12 85 VAL A O 1
ATOM 633 N N . PRO A 1 86 ? -7.649 12.292 10.290 1.00 93.62 86 PRO A N 1
ATOM 634 C CA . PRO A 1 86 ? -8.664 11.632 9.472 1.00 93.62 86 PRO A CA 1
ATOM 635 C C . PRO A 1 86 ? -9.605 12.624 8.779 1.00 93.62 86 PRO A C 1
ATOM 637 O O . PRO A 1 86 ? -10.216 13.478 9.427 1.00 93.62 86 PRO A O 1
ATOM 640 N N . SER A 1 87 ? -9.690 12.545 7.450 1.00 92.56 87 SER A N 1
ATOM 641 C CA . SER A 1 87 ? -10.490 13.458 6.629 1.00 92.56 87 SER A CA 1
ATOM 642 C C . SER A 1 87 ? -10.610 12.980 5.183 1.00 92.56 87 SER A C 1
ATOM 644 O O . SER A 1 87 ? -9.624 12.541 4.593 1.00 92.56 87 SER A O 1
ATOM 646 N N . GLU A 1 88 ? -11.787 13.182 4.584 1.00 91.75 88 GLU A N 1
ATOM 647 C CA . GLU A 1 88 ? -12.058 12.970 3.148 1.00 91.75 88 GLU A CA 1
ATOM 648 C C . GLU A 1 88 ? -11.526 14.093 2.254 1.00 91.75 88 GLU A C 1
ATOM 650 O O . GLU A 1 88 ? -11.595 14.004 1.031 1.00 91.75 88 GLU A O 1
ATOM 655 N N . ARG A 1 89 ? -11.032 15.192 2.837 1.00 90.94 89 ARG A N 1
ATOM 656 C CA . ARG A 1 89 ? -10.725 16.410 2.080 1.00 90.94 89 ARG A CA 1
ATOM 657 C C . ARG A 1 89 ? -9.694 16.188 0.973 1.00 90.94 89 ARG A C 1
ATOM 659 O O . ARG A 1 89 ? -9.857 16.727 -0.115 1.00 90.94 89 ARG A O 1
ATOM 666 N N . ASN A 1 90 ? -8.619 15.476 1.286 1.00 90.88 90 ASN A N 1
ATOM 667 C CA . ASN A 1 90 ? -7.530 15.160 0.362 1.00 90.88 90 ASN A CA 1
ATOM 668 C C . ASN A 1 90 ? -7.494 13.667 0.007 1.00 90.88 90 ASN A C 1
ATOM 670 O O . ASN A 1 90 ? -7.060 13.308 -1.080 1.00 90.88 90 ASN A O 1
ATOM 674 N N . VAL A 1 91 ? -8.001 12.801 0.885 1.00 96.00 91 VAL A N 1
ATOM 675 C CA . VAL A 1 91 ? -8.137 11.360 0.642 1.00 96.00 91 VAL A CA 1
ATOM 676 C C . VAL A 1 91 ? -9.565 11.100 0.164 1.00 96.00 91 VAL A C 1
ATOM 678 O O . VAL A 1 91 ? -10.421 10.660 0.921 1.00 96.00 91 VAL A O 1
ATOM 681 N N . SER A 1 92 ? -9.852 11.483 -1.081 1.00 96.25 92 SER A N 1
ATOM 682 C CA . SER A 1 92 ? -11.197 11.404 -1.664 1.00 96.25 92 SER A CA 1
ATOM 683 C C . SER A 1 92 ? -11.276 10.387 -2.801 1.00 96.25 92 SER A C 1
ATOM 685 O O . SER A 1 92 ? -10.260 10.010 -3.387 1.00 96.25 92 SER A O 1
ATOM 687 N N . ILE A 1 93 ? -12.502 10.022 -3.188 1.00 97.69 93 ILE A N 1
ATOM 688 C CA . ILE A 1 93 ? -12.757 9.222 -4.395 1.00 97.69 93 ILE A CA 1
ATOM 689 C C . ILE A 1 93 ? -12.185 9.880 -5.661 1.00 97.69 93 ILE A C 1
ATOM 691 O O . ILE A 1 93 ? -11.620 9.201 -6.515 1.00 97.69 93 ILE A O 1
ATOM 695 N N . ASN A 1 94 ? -12.257 11.213 -5.759 1.00 97.62 94 ASN A N 1
ATOM 696 C CA . ASN A 1 94 ? -11.711 11.957 -6.895 1.00 97.62 94 ASN A CA 1
ATOM 697 C C . ASN A 1 94 ? -10.187 11.859 -6.940 1.00 97.62 94 ASN A C 1
ATOM 699 O O . ASN A 1 94 ? -9.616 11.702 -8.017 1.00 97.62 94 ASN A O 1
ATOM 703 N N . HIS A 1 95 ? -9.535 11.907 -5.776 1.00 97.75 95 HIS A N 1
ATOM 704 C CA . HIS A 1 95 ? -8.094 11.721 -5.701 1.00 97.75 95 HIS A CA 1
ATOM 705 C C . HIS A 1 95 ? -7.695 10.298 -6.095 1.00 97.75 95 HIS A C 1
ATOM 707 O O . HIS A 1 95 ? -6.768 10.131 -6.884 1.00 97.75 95 HIS A O 1
ATOM 713 N N . GLY A 1 96 ? -8.389 9.269 -5.599 1.00 98.06 96 GLY A N 1
ATOM 714 C CA . GLY A 1 96 ? -8.138 7.880 -6.000 1.00 98.06 96 GLY A CA 1
ATOM 715 C C . GLY A 1 96 ? -8.261 7.679 -7.513 1.00 98.06 96 GLY A C 1
ATOM 716 O O . GLY A 1 96 ? -7.362 7.128 -8.150 1.00 98.06 96 GLY A O 1
ATOM 717 N N . PHE A 1 97 ? -9.322 8.231 -8.108 1.00 98.38 97 PHE A N 1
ATOM 718 C CA . PHE A 1 97 ? -9.562 8.203 -9.553 1.00 98.38 97 PHE A CA 1
ATOM 719 C C . PHE A 1 97 ? -8.463 8.927 -10.346 1.00 98.38 97 PHE A C 1
ATOM 721 O O . PHE A 1 97 ? -7.957 8.417 -11.349 1.00 98.38 97 PHE A O 1
ATOM 728 N N . ALA A 1 98 ? -8.053 10.114 -9.896 1.00 98.00 98 ALA A N 1
ATOM 729 C CA . ALA A 1 98 ? -6.979 10.872 -10.529 1.00 98.00 98 ALA A CA 1
ATOM 730 C C . ALA A 1 98 ? -5.621 10.158 -10.415 1.00 98.00 98 ALA A C 1
ATOM 732 O O . ALA A 1 98 ? -4.854 10.134 -11.380 1.00 98.00 98 ALA A O 1
ATOM 733 N N . TRP A 1 99 ? -5.347 9.517 -9.276 1.00 98.12 99 TRP A N 1
ATOM 734 C CA . TRP A 1 99 ? -4.127 8.740 -9.066 1.00 98.12 99 TRP A CA 1
ATOM 735 C C . TRP A 1 99 ? -4.069 7.512 -9.985 1.00 98.12 99 TRP A C 1
ATOM 737 O O . TRP A 1 99 ? -3.039 7.248 -10.605 1.00 98.12 99 TRP A O 1
ATOM 747 N N . ALA A 1 100 ? -5.187 6.803 -10.161 1.00 98.31 100 ALA A N 1
ATOM 748 C CA . ALA A 1 100 ? -5.300 5.721 -11.140 1.00 98.31 100 ALA A CA 1
ATOM 749 C C . ALA A 1 100 ? -5.045 6.204 -12.577 1.00 98.31 100 ALA A C 1
ATOM 751 O O . ALA A 1 100 ? -4.274 5.583 -13.313 1.00 98.31 100 ALA A O 1
ATOM 752 N N . SER A 1 101 ? -5.606 7.359 -12.949 1.00 98.06 101 SER A N 1
ATOM 753 C CA . SER A 1 101 ? -5.364 7.996 -14.250 1.00 98.06 101 SER A CA 1
ATOM 754 C C . SER A 1 101 ? -3.888 8.326 -14.486 1.00 98.06 101 SER A C 1
ATOM 756 O O .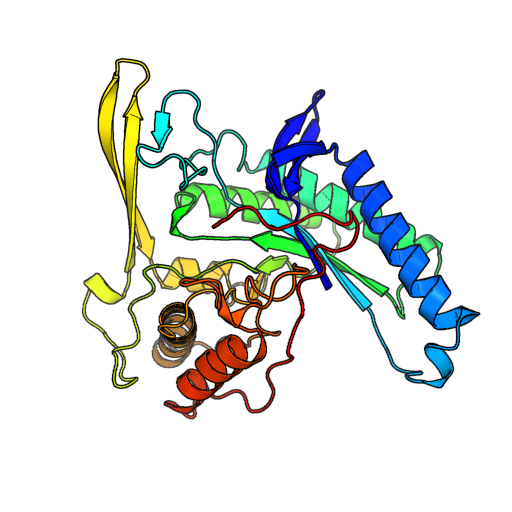 SER A 1 101 ? -3.345 8.081 -15.568 1.00 98.06 101 SER A O 1
ATOM 758 N N . LEU A 1 102 ? -3.197 8.827 -13.460 1.00 97.69 102 LEU A N 1
ATOM 759 C CA . LEU A 1 102 ? -1.756 9.066 -13.489 1.00 97.69 102 LEU A CA 1
ATOM 760 C C . LEU A 1 102 ? -0.964 7.767 -13.706 1.00 97.69 102 LEU A C 1
ATOM 762 O O . LEU A 1 102 ? -0.108 7.715 -14.594 1.00 97.69 102 LEU A O 1
ATOM 766 N N . VAL A 1 103 ? -1.267 6.713 -12.942 1.00 97.75 103 VAL A N 1
ATOM 767 C CA . VAL A 1 103 ? -0.625 5.393 -13.077 1.00 97.75 103 VAL A CA 1
ATOM 768 C C . VAL A 1 103 ? -0.812 4.840 -14.491 1.00 97.75 103 VAL A C 1
ATOM 770 O O . VAL A 1 103 ? 0.162 4.415 -15.121 1.00 97.75 103 VAL A O 1
ATOM 773 N N . ASP A 1 104 ? -2.029 4.898 -15.033 1.00 97.31 104 ASP A N 1
ATOM 774 C CA . ASP A 1 104 ? -2.309 4.430 -16.392 1.00 97.31 104 ASP A CA 1
ATOM 775 C C . ASP A 1 104 ? -1.580 5.266 -17.454 1.00 97.31 104 ASP A C 1
ATOM 777 O O . ASP A 1 104 ? -0.994 4.732 -18.398 1.00 97.31 104 ASP A O 1
ATOM 781 N N . SER A 1 105 ? -1.525 6.585 -17.265 1.00 96.31 105 SER A N 1
ATOM 782 C CA . SER A 1 105 ? -0.782 7.506 -18.132 1.00 96.31 105 SER A CA 1
ATOM 783 C C . SER A 1 105 ? 0.719 7.192 -18.180 1.00 96.31 105 SER A C 1
ATOM 785 O O . SER A 1 105 ? 1.346 7.312 -19.241 1.00 96.31 105 SER A O 1
ATOM 787 N N . ILE A 1 106 ? 1.312 6.767 -17.059 1.00 95.62 106 ILE A N 1
ATOM 788 C CA . ILE A 1 106 ? 2.701 6.293 -17.007 1.00 95.62 106 ILE A CA 1
ATOM 789 C C . ILE A 1 106 ? 2.812 4.944 -17.725 1.00 95.62 106 ILE A C 1
ATOM 791 O O . ILE A 1 106 ? 3.659 4.797 -18.607 1.00 95.62 106 ILE A O 1
ATOM 795 N N . ARG A 1 107 ? 1.935 3.981 -17.429 1.00 94.00 107 ARG A N 1
ATOM 796 C CA . ARG A 1 107 ? 1.934 2.654 -18.066 1.00 94.00 107 ARG A CA 1
ATOM 797 C C . ARG A 1 107 ? 1.881 2.738 -19.594 1.00 94.00 107 ARG A C 1
ATOM 799 O O . ARG A 1 107 ? 2.758 2.190 -20.262 1.00 94.00 107 ARG A O 1
ATOM 806 N N . ARG A 1 108 ? 0.941 3.510 -20.147 1.00 93.25 108 ARG A N 1
ATOM 807 C CA . ARG A 1 108 ? 0.815 3.740 -21.600 1.00 93.25 108 ARG A CA 1
ATOM 808 C C . ARG A 1 108 ? 2.072 4.368 -22.204 1.00 93.25 108 ARG A C 1
ATOM 810 O O . ARG A 1 108 ? 2.453 4.048 -23.327 1.00 93.25 108 ARG A O 1
ATOM 817 N N . SER A 1 109 ? 2.756 5.242 -21.463 1.00 92.00 109 SER A N 1
ATOM 818 C CA . SER A 1 109 ? 4.020 5.830 -21.928 1.00 92.00 109 SER A CA 1
ATOM 819 C C . SER A 1 109 ? 5.146 4.794 -22.042 1.00 92.00 109 SER A C 1
ATOM 821 O O . SER A 1 109 ? 5.991 4.910 -22.929 1.00 92.00 109 SER A O 1
ATOM 823 N N . LEU A 1 110 ? 5.140 3.756 -21.196 1.00 89.94 110 LEU A N 1
ATOM 824 C CA . LEU A 1 110 ? 6.099 2.651 -21.273 1.00 89.94 110 LEU A CA 1
ATOM 825 C C . LEU A 1 110 ? 5.753 1.666 -22.395 1.00 89.94 110 LEU A C 1
ATOM 827 O O . LEU A 1 110 ? 6.658 1.135 -23.041 1.00 89.94 110 LEU A O 1
ATOM 831 N N . GLU A 1 111 ? 4.463 1.452 -22.663 1.00 88.88 111 GLU A N 1
ATOM 832 C CA . GLU A 1 111 ? 3.984 0.640 -23.792 1.00 88.88 111 GLU A CA 1
ATOM 833 C C . GLU A 1 111 ? 4.481 1.199 -25.128 1.00 88.88 111 GLU A C 1
ATOM 835 O O . GLU A 1 111 ? 5.029 0.454 -25.941 1.00 88.88 111 GLU A O 1
ATOM 840 N N . LEU A 1 112 ? 4.408 2.521 -25.313 1.00 88.56 112 LEU A N 1
ATOM 841 C CA . LEU A 1 112 ? 4.931 3.201 -26.505 1.00 88.56 112 LEU A CA 1
ATOM 842 C C . LEU A 1 112 ? 6.449 3.043 -26.681 1.00 88.56 112 LEU A C 1
ATOM 844 O O . LEU A 1 112 ? 6.957 3.140 -27.796 1.00 88.56 112 LEU A O 1
ATOM 848 N N . ARG A 1 113 ? 7.175 2.785 -25.591 1.00 87.25 113 ARG A N 1
ATOM 849 C CA . ARG A 1 113 ? 8.628 2.569 -25.587 1.00 87.25 113 ARG A CA 1
ATOM 850 C C . ARG A 1 113 ? 9.019 1.101 -25.758 1.00 87.25 113 ARG A C 1
ATOM 852 O O . ARG A 1 113 ? 10.208 0.812 -25.840 1.00 87.25 113 ARG A O 1
ATOM 859 N N . LEU A 1 114 ? 8.047 0.184 -25.803 1.00 87.12 114 LEU A N 1
ATOM 860 C CA . LEU A 1 114 ? 8.243 -1.266 -25.939 1.00 87.12 114 LEU A CA 1
ATOM 861 C C . LEU A 1 114 ? 9.092 -1.905 -24.822 1.00 87.12 114 LEU A C 1
ATOM 863 O O . LEU A 1 114 ? 9.665 -2.977 -25.015 1.00 87.12 114 LEU A O 1
ATOM 867 N N . ILE A 1 115 ? 9.138 -1.289 -23.636 1.00 86.31 115 ILE A N 1
ATOM 868 C CA . ILE A 1 115 ? 9.905 -1.798 -22.482 1.00 86.31 115 ILE A CA 1
ATOM 869 C C . ILE A 1 115 ? 9.043 -2.531 -21.446 1.00 86.31 115 ILE A C 1
ATOM 871 O O . ILE A 1 115 ? 9.545 -2.946 -20.404 1.00 86.31 115 I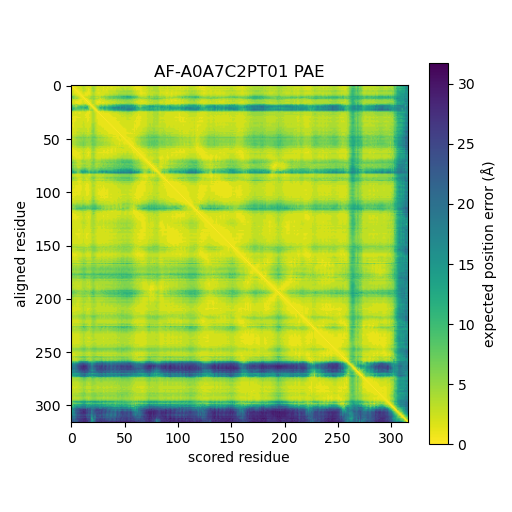LE A O 1
ATOM 875 N N . THR A 1 116 ? 7.756 -2.752 -21.730 1.00 82.00 116 THR A N 1
ATOM 876 C CA . THR A 1 116 ? 6.803 -3.375 -20.791 1.00 82.00 116 THR A CA 1
ATOM 877 C C . THR A 1 116 ? 7.078 -4.841 -20.476 1.00 82.00 116 THR A C 1
ATOM 879 O O . THR A 1 116 ? 6.555 -5.379 -19.505 1.00 82.00 116 THR A O 1
ATOM 882 N N . ARG A 1 117 ? 7.939 -5.501 -21.260 1.00 84.69 117 ARG A N 1
ATOM 883 C CA . ARG A 1 117 ? 8.439 -6.847 -20.937 1.00 84.69 117 ARG A CA 1
ATOM 884 C C . ARG A 1 117 ? 9.412 -6.852 -19.755 1.00 84.69 117 ARG A C 1
ATOM 886 O O . ARG A 1 117 ? 9.561 -7.888 -19.108 1.00 84.69 117 ARG A O 1
ATOM 893 N N . THR A 1 118 ? 10.039 -5.709 -19.490 1.00 87.00 118 THR A N 1
ATOM 894 C CA . THR A 1 118 ? 11.100 -5.541 -18.492 1.00 87.00 118 THR A CA 1
ATOM 895 C C . THR A 1 118 ? 10.640 -4.656 -17.335 1.00 87.00 118 THR A C 1
ATOM 897 O O . THR A 1 118 ? 11.000 -4.912 -16.190 1.00 87.00 118 THR A O 1
ATOM 900 N N . VAL A 1 119 ? 9.808 -3.646 -17.614 1.00 92.50 119 VAL A N 1
ATOM 901 C CA . VAL A 1 119 ? 9.308 -2.686 -16.623 1.00 92.50 119 VAL A CA 1
ATOM 902 C C . VAL A 1 119 ? 7.786 -2.719 -16.559 1.00 92.50 119 VAL A C 1
ATOM 904 O O . VAL A 1 119 ? 7.107 -2.544 -17.565 1.00 92.50 119 VAL A O 1
ATOM 907 N N . THR A 1 120 ? 7.240 -2.901 -15.362 1.00 92.19 120 THR A N 1
ATOM 908 C CA . THR A 1 120 ? 5.804 -2.797 -15.070 1.00 92.19 120 THR A CA 1
ATOM 909 C C . THR A 1 120 ? 5.568 -1.650 -14.096 1.00 92.19 120 THR A C 1
ATOM 911 O O . THR A 1 120 ? 6.358 -1.451 -13.177 1.00 92.19 120 THR A O 1
ATOM 914 N N . VAL A 1 121 ? 4.480 -0.903 -14.285 1.00 94.56 121 VAL A N 1
ATOM 915 C CA . VAL A 1 121 ? 4.068 0.179 -13.382 1.00 94.56 121 VAL A CA 1
ATOM 916 C C . VAL A 1 121 ? 2.709 -0.153 -12.789 1.00 94.56 121 VAL A C 1
ATOM 918 O O . VAL A 1 121 ? 1.809 -0.583 -13.510 1.00 94.56 121 VAL A O 1
ATOM 921 N N . VAL A 1 122 ? 2.585 0.040 -11.480 1.00 96.25 122 VAL A N 1
ATOM 922 C CA . VAL A 1 122 ? 1.376 -0.214 -10.690 1.00 96.25 122 VAL A CA 1
ATOM 923 C C . VAL A 1 122 ? 1.115 0.957 -9.738 1.00 96.25 122 VAL A C 1
ATOM 925 O O . VAL A 1 122 ? 1.997 1.794 -9.525 1.00 96.25 122 VAL A O 1
ATOM 928 N N . GLY A 1 123 ? -0.092 1.047 -9.178 1.00 97.06 123 GLY A N 1
ATOM 929 C CA . GLY A 1 123 ? -0.375 2.011 -8.112 1.00 97.06 123 GLY A CA 1
ATOM 930 C C . GLY A 1 123 ? 0.131 1.511 -6.766 1.00 97.06 123 GLY A C 1
ATOM 931 O O . GLY A 1 123 ? 0.345 0.312 -6.585 1.00 97.06 123 GLY A O 1
ATOM 932 N N . ALA A 1 124 ? 0.295 2.418 -5.812 1.00 96.62 124 ALA A N 1
ATOM 933 C CA . ALA A 1 124 ? 0.538 2.062 -4.425 1.00 96.62 124 ALA A CA 1
ATOM 934 C C . ALA A 1 124 ? -0.091 3.076 -3.461 1.00 96.62 124 ALA A C 1
ATOM 936 O O . ALA A 1 124 ? -0.340 4.226 -3.836 1.00 96.62 124 ALA A O 1
ATOM 937 N N . SER A 1 125 ? -0.315 2.663 -2.220 1.00 95.88 125 SER A N 1
ATOM 938 C CA . SER A 1 125 ? -0.681 3.559 -1.126 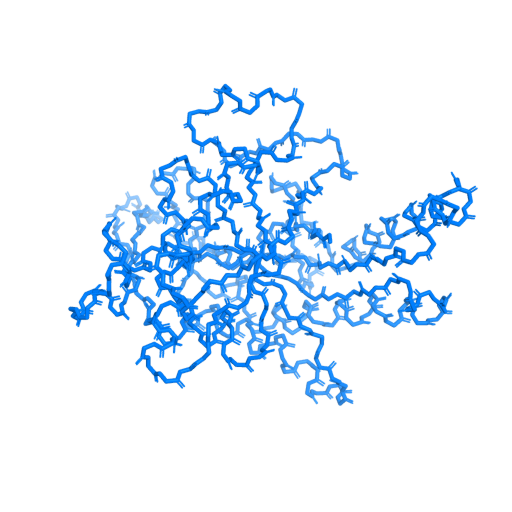1.00 95.88 125 SER A CA 1
ATOM 939 C C . SER A 1 125 ? -0.108 3.050 0.195 1.00 95.88 125 SER A C 1
ATOM 941 O O . SER A 1 125 ? -0.229 1.868 0.507 1.00 95.88 125 SER A O 1
ATOM 943 N N . ASP A 1 126 ? 0.476 3.959 0.969 1.00 93.88 126 ASP A N 1
ATOM 944 C CA . ASP A 1 126 ? 0.770 3.776 2.388 1.00 93.88 126 ASP A CA 1
ATOM 945 C C . ASP A 1 126 ? -0.560 3.877 3.137 1.00 93.88 126 ASP A C 1
ATOM 947 O O . ASP A 1 126 ? -1.080 4.975 3.382 1.00 93.88 126 ASP A O 1
ATOM 951 N N . MET A 1 127 ? -1.212 2.732 3.329 1.00 94.88 127 MET A N 1
ATOM 952 C CA . MET A 1 127 ? -2.500 2.653 4.003 1.00 94.88 127 MET A CA 1
ATOM 953 C C . MET A 1 127 ? -2.271 2.300 5.464 1.00 94.88 127 MET A C 1
ATOM 955 O O . MET A 1 127 ? -2.101 1.137 5.814 1.00 94.88 127 MET A O 1
ATOM 959 N N . GLN A 1 128 ? -2.285 3.316 6.324 1.00 93.38 128 GLN A N 1
ATOM 960 C CA . GLN A 1 128 ? -2.195 3.118 7.768 1.00 93.38 128 GLN A CA 1
ATOM 961 C C . GLN A 1 128 ? -3.576 3.259 8.388 1.00 93.38 128 GLN A C 1
ATOM 963 O O . GLN A 1 128 ? -4.289 4.249 8.162 1.00 93.38 128 GLN A O 1
ATOM 968 N N . LEU A 1 129 ? -3.967 2.290 9.213 1.00 95.38 129 LEU A N 1
ATOM 969 C CA . LEU A 1 129 ? -5.291 2.290 9.845 1.00 95.38 129 LEU A CA 1
ATOM 970 C C . LEU A 1 129 ? -5.463 3.501 10.779 1.00 95.38 129 LEU A C 1
ATOM 972 O O . LEU A 1 129 ? -6.555 4.065 10.891 1.00 95.38 129 LEU A O 1
ATOM 976 N N . ALA A 1 130 ? -4.358 3.949 11.383 1.00 92.88 130 ALA A N 1
ATOM 977 C CA . ALA A 1 130 ? -4.279 5.091 12.291 1.00 92.88 130 ALA A CA 1
ATOM 978 C C . ALA A 1 130 ? -4.348 6.472 11.607 1.00 92.88 130 ALA A C 1
ATOM 980 O O . ALA A 1 130 ? -4.370 7.494 12.301 1.00 92.88 130 ALA A O 1
ATOM 981 N N . TRP A 1 131 ? -4.366 6.543 10.274 1.00 94.38 131 TRP A N 1
ATOM 982 C CA . TRP A 1 131 ? -4.323 7.815 9.541 1.00 94.38 131 TRP A CA 1
ATOM 983 C C . TRP A 1 131 ? -5.676 8.294 9.028 1.00 94.38 131 TRP A C 1
ATOM 985 O O . TRP A 1 131 ? -5.849 9.497 8.802 1.00 94.38 131 TRP A O 1
ATOM 995 N N . ASN A 1 132 ? -6.640 7.389 8.863 1.00 95.81 132 ASN A N 1
ATOM 996 C CA . ASN A 1 132 ? -7.966 7.749 8.386 1.00 95.81 132 ASN A CA 1
ATOM 997 C C . ASN A 1 132 ? -9.050 6.762 8.815 1.00 95.81 132 ASN A C 1
ATOM 999 O O . ASN A 1 132 ? -8.770 5.636 9.228 1.00 95.81 132 ASN A O 1
ATOM 1003 N N . PHE A 1 133 ? -10.303 7.191 8.668 1.00 96.56 133 PHE A N 1
ATOM 1004 C CA . PHE A 1 133 ? -11.441 6.302 8.866 1.00 96.56 133 PHE A CA 1
ATOM 1005 C C . PHE A 1 133 ? -11.501 5.230 7.759 1.00 96.56 133 PHE A C 1
ATOM 1007 O O . PHE A 1 133 ? -11.078 5.507 6.625 1.00 96.56 133 PHE A O 1
ATOM 1014 N N . PRO A 1 134 ? -12.101 4.059 8.048 1.00 96.81 134 PRO A N 1
ATOM 1015 C CA . PRO A 1 134 ? -12.306 3.002 7.058 1.00 96.81 134 PRO A CA 1
ATOM 1016 C C . PRO A 1 134 ? -13.031 3.500 5.809 1.00 96.81 134 PRO A C 1
ATOM 1018 O O . PRO A 1 134 ? -12.524 3.394 4.693 1.00 96.81 134 PRO A O 1
ATOM 1021 N N . SER A 1 135 ? -14.147 4.211 6.007 1.00 96.94 135 SER A N 1
ATOM 1022 C CA . SER A 1 135 ? -14.957 4.765 4.917 1.00 96.94 135 SER A CA 1
ATOM 1023 C C . SER A 1 135 ? -14.172 5.683 3.978 1.00 96.94 135 SER A C 1
ATOM 1025 O O . SER A 1 135 ? -14.408 5.685 2.775 1.00 96.94 135 SER A O 1
ATOM 1027 N N . VAL A 1 136 ? -13.223 6.456 4.510 1.00 97.44 136 VAL A N 1
ATOM 1028 C CA . VAL A 1 136 ? -12.442 7.420 3.727 1.00 97.44 136 VAL A CA 1
ATOM 1029 C C . VAL A 1 136 ? -11.413 6.715 2.855 1.00 97.44 136 VAL A C 1
ATOM 1031 O O . VAL A 1 136 ? -11.304 7.000 1.663 1.00 97.44 136 VAL A O 1
ATOM 1034 N N . THR A 1 137 ? -10.680 5.770 3.441 1.00 97.25 137 THR A N 1
ATOM 1035 C CA . THR A 1 137 ? -9.680 4.991 2.703 1.00 97.25 137 THR A CA 1
ATOM 1036 C C . THR A 1 137 ? -10.365 4.115 1.651 1.00 97.25 137 THR A C 1
ATOM 1038 O O . THR A 1 137 ? -9.918 4.084 0.507 1.00 97.25 137 THR A O 1
ATOM 1041 N N . ASN A 1 138 ? -11.505 3.499 1.980 1.00 96.56 138 ASN A N 1
ATOM 1042 C CA . ASN A 1 138 ? -12.298 2.730 1.020 1.00 96.56 138 ASN A CA 1
ATOM 1043 C C . ASN A 1 138 ? -12.763 3.577 -0.155 1.00 96.56 138 ASN A C 1
ATOM 1045 O O . ASN A 1 138 ? -12.551 3.182 -1.294 1.00 96.56 138 ASN A O 1
ATOM 1049 N N . ASN A 1 139 ? -13.319 4.765 0.102 1.00 97.31 139 ASN A N 1
ATOM 1050 C CA . ASN A 1 139 ? -13.752 5.665 -0.965 1.00 97.31 139 ASN A CA 1
ATOM 1051 C C . ASN A 1 139 ? -12.595 6.034 -1.909 1.00 97.31 139 ASN A C 1
ATOM 1053 O O . ASN A 1 139 ? -12.802 6.181 -3.113 1.00 97.31 139 ASN A O 1
ATOM 1057 N N . TRP A 1 140 ? -11.373 6.178 -1.389 1.00 98.12 140 TRP A N 1
ATOM 1058 C CA . TRP A 1 140 ? -10.188 6.413 -2.215 1.00 98.12 140 TRP A CA 1
ATOM 1059 C C . TRP A 1 140 ? -9.844 5.195 -3.087 1.00 98.12 140 TRP A C 1
ATOM 1061 O O . TRP A 1 140 ? -9.634 5.349 -4.291 1.00 98.12 140 TRP A O 1
ATOM 1071 N N . ILE A 1 141 ? -9.845 3.985 -2.514 1.00 97.62 141 ILE A N 1
ATOM 1072 C CA . ILE A 1 141 ? -9.602 2.731 -3.252 1.00 97.62 141 ILE A CA 1
ATOM 1073 C C . ILE A 1 141 ? -10.678 2.518 -4.325 1.00 97.62 141 ILE A C 1
ATOM 1075 O O . ILE A 1 141 ? -10.357 2.198 -5.469 1.00 97.62 141 ILE A O 1
ATOM 1079 N N . ASP A 1 142 ? -11.944 2.763 -3.997 1.00 97.00 142 ASP A N 1
ATOM 1080 C CA . ASP A 1 142 ? -13.063 2.665 -4.935 1.00 97.00 142 ASP A CA 1
ATOM 1081 C C . ASP A 1 142 ? -12.896 3.654 -6.097 1.00 97.00 142 ASP A C 1
ATOM 1083 O O . ASP A 1 142 ? -13.167 3.318 -7.249 1.00 97.00 142 ASP A O 1
ATOM 1087 N N . GLY A 1 143 ? -12.374 4.854 -5.827 1.00 97.88 143 GLY A N 1
ATOM 1088 C CA . GLY A 1 143 ? -11.995 5.819 -6.859 1.00 97.88 143 GLY A CA 1
ATOM 1089 C C . GLY A 1 143 ? -10.907 5.287 -7.788 1.00 97.88 143 GLY A C 1
ATOM 1090 O O . GLY A 1 143 ? -11.028 5.412 -9.009 1.00 97.88 143 GLY A O 1
ATOM 1091 N N . TYR A 1 144 ? -9.876 4.656 -7.221 1.00 98.12 144 TYR A N 1
ATOM 1092 C CA . TYR A 1 144 ? -8.795 4.034 -7.985 1.00 98.12 144 TYR A CA 1
ATOM 1093 C C . TYR A 1 144 ? -9.323 2.945 -8.931 1.00 98.12 144 TYR A C 1
ATOM 1095 O O . TYR A 1 144 ? -8.996 2.946 -10.117 1.00 98.12 144 TYR A O 1
ATOM 1103 N N . ILE A 1 145 ? -10.182 2.051 -8.433 1.00 97.38 145 ILE A N 1
ATOM 1104 C CA . ILE A 1 145 ? -10.795 0.967 -9.221 1.00 97.38 145 ILE A CA 1
ATOM 1105 C C . ILE A 1 145 ? -11.728 1.534 -10.300 1.00 97.38 145 ILE A C 1
ATOM 1107 O O . ILE A 1 145 ? -11.618 1.169 -11.471 1.00 97.38 145 ILE A O 1
ATOM 1111 N N . SER A 1 146 ? -12.591 2.482 -9.925 1.00 98.00 146 SER A N 1
ATOM 1112 C CA . SER A 1 146 ? -13.604 3.084 -10.801 1.00 98.00 146 SER A CA 1
ATOM 1113 C C . SER A 1 146 ? -13.013 3.723 -12.061 1.00 98.00 146 SER A C 1
ATOM 1115 O O . SER A 1 146 ? -13.632 3.685 -13.129 1.00 98.00 146 SER A O 1
ATOM 1117 N N . TYR A 1 147 ? -11.792 4.265 -11.984 1.00 98.31 147 TYR A N 1
ATOM 1118 C CA . TYR A 1 147 ? -11.078 4.742 -13.169 1.00 98.31 147 TYR A CA 1
ATOM 1119 C C . TYR A 1 147 ? -10.873 3.634 -14.205 1.00 98.31 147 TYR A C 1
ATOM 1121 O O . TYR A 1 147 ? -11.175 3.836 -15.381 1.00 98.31 147 TYR A O 1
ATOM 1129 N N . PHE A 1 148 ? -10.365 2.477 -13.784 1.00 97.38 148 PHE A N 1
ATOM 1130 C CA . PHE A 1 148 ? -10.047 1.371 -14.684 1.00 97.38 148 PHE A CA 1
ATOM 1131 C C . PHE A 1 148 ? -11.309 0.720 -15.254 1.00 97.38 148 PHE A C 1
ATOM 1133 O O . PHE A 1 148 ? -11.347 0.437 -16.452 1.00 97.38 148 PHE A O 1
ATOM 1140 N N . ASP A 1 149 ? -12.364 0.613 -14.443 1.00 96.81 149 ASP A N 1
ATOM 1141 C CA . ASP A 1 149 ? -13.691 0.192 -14.905 1.00 96.81 149 ASP A CA 1
ATOM 1142 C C . ASP A 1 149 ? -14.239 1.155 -15.968 1.00 96.81 149 ASP A C 1
ATOM 1144 O O . ASP A 1 149 ? -14.704 0.735 -17.027 1.00 96.81 149 ASP A O 1
ATOM 1148 N N . THR A 1 150 ? -14.134 2.466 -15.727 1.00 97.94 150 THR A N 1
ATOM 1149 C CA . THR A 1 150 ? -14.583 3.502 -16.674 1.00 97.94 150 THR A CA 1
ATOM 1150 C C . THR A 1 150 ? -13.755 3.503 -17.958 1.00 97.94 150 THR A C 1
ATOM 1152 O O . THR A 1 150 ? -14.280 3.751 -19.044 1.00 97.94 150 THR A O 1
ATOM 1155 N N . ALA A 1 151 ? -12.453 3.251 -17.843 1.00 96.75 151 ALA A N 1
ATOM 1156 C CA . ALA A 1 151 ? -11.528 3.200 -18.966 1.00 96.75 151 ALA A CA 1
ATOM 1157 C C . ALA A 1 151 ? -11.609 1.884 -19.762 1.00 96.75 151 ALA A C 1
ATOM 1159 O O . ALA A 1 151 ? -10.952 1.796 -20.801 1.00 96.75 151 ALA A O 1
ATOM 1160 N N . ASP A 1 152 ? -12.389 0.902 -19.294 1.00 96.06 152 ASP A N 1
ATOM 1161 C CA . ASP A 1 152 ? -12.514 -0.446 -19.865 1.00 96.06 152 ASP A CA 1
ATOM 1162 C C . ASP A 1 152 ? -11.147 -1.124 -20.064 1.00 96.06 152 ASP A C 1
ATOM 1164 O O . ASP A 1 152 ? -10.826 -1.688 -21.114 1.00 96.06 152 ASP A O 1
ATOM 1168 N N . VAL A 1 153 ? -10.284 -1.022 -19.048 1.00 92.69 153 VAL A N 1
ATOM 1169 C CA . VAL A 1 153 ? -8.986 -1.707 -19.023 1.00 92.69 153 VAL A CA 1
ATOM 1170 C C . VAL A 1 153 ? -8.771 -2.391 -17.673 1.00 92.69 153 VAL A C 1
ATOM 1172 O O . VAL A 1 153 ? -9.228 -1.883 -16.654 1.00 92.69 153 VAL A O 1
ATOM 1175 N N . PRO A 1 154 ? -8.041 -3.521 -17.618 1.00 90.94 154 PRO A N 1
ATOM 1176 C CA . PRO A 1 154 ? -7.771 -4.187 -16.351 1.00 90.94 154 PRO A CA 1
ATOM 1177 C C . PRO A 1 154 ? -7.036 -3.267 -15.376 1.00 90.94 154 PRO A C 1
ATOM 1179 O O . PRO A 1 154 ? -5.986 -2.711 -15.720 1.00 90.94 154 PRO A O 1
ATOM 1182 N N . ALA A 1 155 ? -7.562 -3.154 -14.156 1.00 92.25 155 ALA A N 1
ATOM 1183 C CA . ALA A 1 155 ? -6.882 -2.453 -13.081 1.00 92.25 155 ALA A CA 1
ATOM 1184 C C . ALA A 1 155 ? -5.552 -3.163 -12.757 1.00 92.25 155 ALA A C 1
ATOM 1186 O O . ALA A 1 155 ? -5.552 -4.374 -12.496 1.00 92.25 155 ALA A O 1
ATOM 1187 N N . PRO A 1 156 ? -4.404 -2.461 -12.777 1.00 92.44 156 PRO A N 1
ATOM 1188 C CA . PRO A 1 156 ? -3.188 -3.000 -12.202 1.00 92.44 156 PRO A CA 1
ATOM 1189 C C . PRO A 1 156 ? -3.379 -3.176 -10.684 1.0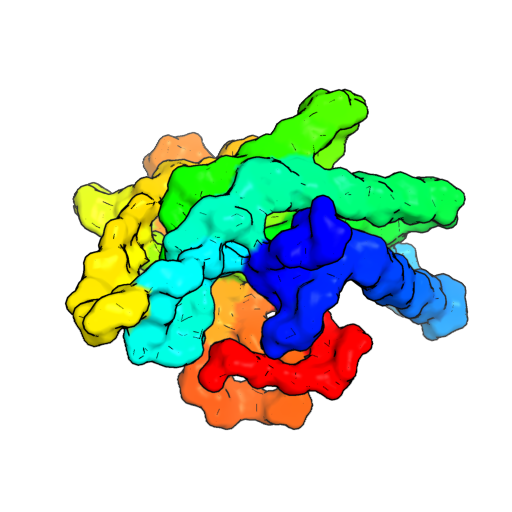0 92.44 156 PRO A C 1
ATOM 1191 O O . PRO A 1 156 ? -4.169 -2.448 -10.079 1.00 92.44 156 PRO A O 1
ATOM 1194 N N . PRO A 1 157 ? -2.646 -4.107 -10.046 1.00 92.12 157 PRO A N 1
ATOM 1195 C CA . PRO A 1 157 ? -2.678 -4.247 -8.595 1.00 92.12 157 PRO A CA 1
ATOM 1196 C C . PRO A 1 157 ? -2.342 -2.931 -7.889 1.00 92.12 157 PRO A C 1
ATOM 1198 O O . PRO A 1 157 ? -1.488 -2.176 -8.355 1.00 92.12 157 PRO A O 1
ATOM 1201 N N . LEU A 1 158 ? -2.956 -2.696 -6.736 1.00 95.69 158 LEU A N 1
ATOM 1202 C CA . LEU A 1 158 ? -2.564 -1.632 -5.821 1.00 95.69 158 LEU A CA 1
ATOM 1203 C C . LEU A 1 158 ? -1.584 -2.214 -4.795 1.00 95.69 158 LEU A C 1
ATOM 1205 O O . LEU A 1 158 ? -1.897 -3.170 -4.099 1.00 95.69 158 LEU A O 1
ATOM 1209 N N . VAL A 1 159 ? -0.369 -1.695 -4.694 1.00 96.25 159 VAL A N 1
ATOM 1210 C CA . VAL A 1 159 ? 0.531 -2.111 -3.611 1.00 96.25 159 VAL A CA 1
ATOM 1211 C C . VAL A 1 159 ? 0.111 -1.398 -2.331 1.00 96.25 159 VAL A C 1
ATOM 1213 O O . VAL A 1 159 ? 0.165 -0.171 -2.267 1.00 96.25 159 VAL A O 1
ATOM 1216 N N . ASP A 1 160 ? -0.294 -2.163 -1.323 1.00 95.88 160 ASP A N 1
ATOM 1217 C CA . ASP A 1 160 ? -0.466 -1.652 0.033 1.00 95.88 160 ASP A CA 1
ATOM 1218 C C . ASP A 1 160 ? 0.882 -1.738 0.734 1.00 95.88 160 ASP A C 1
ATOM 1220 O O . ASP A 1 160 ? 1.400 -2.835 0.940 1.00 95.88 160 ASP A O 1
ATOM 1224 N N . PHE A 1 161 ? 1.472 -0.592 1.040 1.00 92.81 161 PHE A N 1
ATOM 1225 C CA . PHE A 1 161 ? 2.747 -0.538 1.739 1.00 92.81 161 PHE A CA 1
ATOM 1226 C C . PHE A 1 161 ? 2.649 0.124 3.106 1.00 92.81 161 PHE A C 1
ATOM 1228 O O . PHE A 1 161 ? 3.653 0.601 3.614 1.00 92.81 161 PHE A O 1
ATOM 1235 N N . GLY A 1 162 ? 1.450 0.151 3.685 1.00 92.00 162 GLY A N 1
ATOM 1236 C CA . GLY A 1 162 ? 1.254 0.667 5.027 1.00 92.00 162 GLY A CA 1
ATOM 1237 C C . GLY A 1 162 ? 1.338 -0.409 6.099 1.00 92.00 162 GLY A C 1
ATOM 1238 O O . GLY A 1 162 ? 2.090 -1.393 6.027 1.00 92.00 162 GLY A O 1
ATOM 1239 N N . SER A 1 163 ? 0.541 -0.203 7.134 1.00 91.31 163 SER A N 1
ATOM 1240 C CA . SER A 1 163 ? 0.633 -0.894 8.410 1.00 91.31 163 SER A CA 1
ATOM 1241 C C . SER A 1 163 ? -0.744 -1.309 8.925 1.00 91.31 163 SER A C 1
ATOM 1243 O O . SER A 1 163 ? -1.772 -0.703 8.632 1.00 91.31 163 SER A O 1
ATOM 1245 N N . CYS A 1 164 ? -0.758 -2.384 9.716 1.00 94.94 164 CYS A N 1
ATOM 1246 C CA . CYS A 1 164 ? -1.969 -2.959 10.304 1.00 94.94 164 CYS A CA 1
ATOM 1247 C C . CYS A 1 164 ? -2.082 -2.574 11.791 1.00 94.94 164 CYS A C 1
ATOM 1249 O O . CYS A 1 164 ? -2.297 -3.443 12.640 1.00 94.94 164 CYS A O 1
ATOM 1251 N N . GLU A 1 165 ? -1.859 -1.303 12.165 1.00 91.88 165 GLU A N 1
ATOM 1252 C CA . GLU A 1 165 ? -1.907 -0.928 13.586 1.00 91.88 165 GLU A CA 1
ATOM 1253 C C . GLU A 1 165 ? -3.238 -1.319 14.213 1.00 91.88 165 GLU A C 1
ATOM 1255 O O . GLU A 1 165 ? -4.303 -1.029 13.681 1.00 91.88 165 GLU A O 1
ATOM 1260 N N . GLY A 1 166 ? -3.186 -1.948 15.384 1.00 91.94 166 GLY A N 1
ATOM 1261 C CA . GLY A 1 166 ? -4.389 -2.360 16.100 1.00 91.94 166 GLY A CA 1
ATOM 1262 C C . GLY A 1 166 ? -4.970 -3.694 15.633 1.00 91.94 166 GLY A C 1
ATOM 1263 O O . GLY A 1 166 ? -5.849 -4.209 16.322 1.00 91.94 166 GLY A O 1
ATOM 1264 N N . CYS A 1 167 ? -4.460 -4.311 14.559 1.00 95.62 167 CYS A N 1
ATOM 1265 C CA . CYS A 1 167 ? -4.874 -5.652 14.138 1.00 95.62 167 CYS A CA 1
ATOM 1266 C C . CYS A 1 167 ? -4.464 -6.707 15.178 1.00 95.62 167 CYS A C 1
ATOM 1268 O O . CYS A 1 167 ? -3.353 -7.233 15.164 1.00 95.62 167 CYS A O 1
ATOM 1270 N N . SER A 1 168 ? -5.365 -7.018 16.108 1.00 93.44 168 SER A N 1
ATOM 1271 C CA . SER A 1 168 ? -5.031 -7.736 17.347 1.00 93.44 168 SER A CA 1
ATOM 1272 C C . SER A 1 168 ? -5.448 -9.212 17.341 1.00 93.44 168 SER A C 1
ATOM 1274 O O . SER A 1 168 ? -5.620 -9.807 18.401 1.00 93.44 168 SER A O 1
ATOM 1276 N N . TYR A 1 169 ? -5.612 -9.819 16.161 1.00 96.50 169 TYR A N 1
ATOM 1277 C CA . TYR A 1 169 ? -6.111 -11.194 16.044 1.00 96.50 169 TYR A CA 1
ATOM 1278 C C . TYR A 1 169 ? -5.110 -12.271 16.478 1.00 96.50 169 TYR A C 1
ATOM 1280 O O . TYR A 1 169 ? -5.520 -13.379 16.786 1.00 96.50 169 TYR A O 1
ATOM 1288 N N . ALA A 1 170 ? -3.809 -11.985 16.520 1.00 95.88 170 ALA A N 1
ATOM 1289 C CA . ALA A 1 170 ? -2.809 -12.928 17.025 1.00 95.88 170 ALA A CA 1
ATOM 1290 C C . ALA A 1 170 ? -2.387 -12.554 18.448 1.00 95.88 170 ALA A C 1
ATOM 1292 O O . ALA A 1 170 ? -1.963 -11.426 18.675 1.00 95.88 170 ALA A O 1
ATOM 1293 N N . ASN A 1 171 ? -2.444 -13.485 19.395 1.00 94.19 171 ASN A N 1
ATOM 1294 C CA . ASN A 1 171 ? -1.864 -13.326 20.729 1.00 94.19 171 ASN A CA 1
ATOM 1295 C C . ASN A 1 171 ? -0.324 -13.383 20.676 1.00 94.19 171 ASN A C 1
ATOM 1297 O O . ASN A 1 171 ? 0.272 -13.748 19.663 1.00 94.19 171 ASN A O 1
ATOM 1301 N N . GLU A 1 172 ? 0.339 -13.051 21.788 1.00 92.00 172 GLU A N 1
ATOM 1302 C CA . GLU A 1 172 ? 1.807 -13.132 21.904 1.00 92.00 172 GLU A CA 1
ATOM 1303 C C . GLU A 1 172 ? 2.361 -14.560 21.755 1.00 92.00 172 GLU A C 1
ATOM 1305 O O . GLU A 1 172 ? 3.530 -14.730 21.429 1.00 92.00 172 GLU A O 1
ATOM 1310 N N . ASP A 1 173 ? 1.535 -15.582 21.981 1.00 92.75 173 ASP A N 1
ATOM 1311 C CA . ASP A 1 173 ? 1.886 -16.994 21.789 1.00 92.75 173 ASP A CA 1
ATOM 1312 C C . ASP A 1 173 ? 1.548 -17.519 20.380 1.00 92.75 173 ASP A C 1
ATOM 1314 O O . ASP A 1 173 ? 1.610 -18.723 20.140 1.00 92.75 173 ASP A O 1
ATOM 1318 N N . GLY A 1 174 ? 1.141 -16.634 19.463 1.00 91.94 174 GLY A N 1
ATOM 1319 C CA . GLY A 1 174 ? 0.779 -16.976 18.086 1.00 91.94 174 GLY A CA 1
ATOM 1320 C C . GLY A 1 174 ? -0.626 -17.554 17.911 1.00 91.94 174 GLY A C 1
ATOM 1321 O O . GLY A 1 174 ? -1.054 -17.743 16.768 1.00 91.94 174 GLY A O 1
ATOM 1322 N N . SER A 1 175 ? -1.365 -17.800 18.999 1.00 94.31 175 SER A N 1
ATOM 1323 C CA . SER A 1 175 ? -2.750 -18.278 18.940 1.00 94.31 175 SER A CA 1
ATOM 1324 C C . SER A 1 175 ? -3.725 -17.183 18.498 1.00 94.31 175 SER A C 1
ATOM 1326 O O . SER A 1 175 ? -3.475 -15.991 18.684 1.00 94.31 175 SER A O 1
ATOM 1328 N N . ALA A 1 176 ? -4.864 -17.578 17.932 1.00 95.69 176 ALA A N 1
ATOM 1329 C CA . ALA A 1 176 ? -5.910 -16.641 17.549 1.00 95.69 176 ALA A CA 1
ATOM 1330 C C . ALA A 1 176 ? -6.625 -16.034 18.769 1.00 95.69 176 ALA A C 1
ATOM 1332 O O . ALA A 1 176 ? -6.996 -16.729 19.721 1.00 95.69 176 ALA A O 1
ATOM 1333 N N . CYS A 1 177 ? -6.892 -14.733 18.712 1.00 94.50 177 CYS A N 1
ATOM 1334 C CA . CYS A 1 177 ? -7.792 -14.036 19.609 1.00 94.50 177 CYS A CA 1
ATOM 1335 C C . CYS A 1 177 ? -9.167 -13.882 18.953 1.00 94.50 177 CYS A C 1
ATOM 1337 O O . CYS A 1 177 ? -9.370 -13.054 18.070 1.00 94.50 177 CYS A O 1
ATOM 1339 N N . THR A 1 178 ? -10.151 -14.628 19.451 1.00 89.88 178 THR A N 1
ATOM 1340 C CA . THR A 1 178 ? -11.533 -14.586 18.944 1.00 89.88 178 THR A CA 1
ATOM 1341 C C . THR A 1 178 ? -12.462 -13.722 19.800 1.00 89.88 178 THR A C 1
ATOM 1343 O O . THR A 1 178 ? -13.682 -13.750 19.627 1.00 89.88 178 THR A O 1
ATOM 1346 N N . ALA A 1 179 ? -11.922 -12.993 20.782 1.00 93.12 179 ALA A N 1
ATOM 1347 C CA . ALA A 1 179 ? -12.716 -12.057 21.567 1.00 93.12 179 ALA A CA 1
ATOM 1348 C C . ALA A 1 179 ? -13.197 -10.904 20.665 1.00 93.12 179 ALA A C 1
ATOM 1350 O O . ALA A 1 179 ? -12.444 -10.482 19.790 1.00 93.12 179 ALA A O 1
ATOM 1351 N N . PRO A 1 180 ? -14.396 -10.328 20.889 1.00 89.81 180 PRO A N 1
ATOM 1352 C CA . PRO A 1 180 ? -14.926 -9.269 20.024 1.00 89.81 180 PRO A CA 1
ATOM 1353 C C . PRO A 1 180 ? -13.975 -8.082 19.810 1.00 89.81 180 PRO A C 1
ATOM 1355 O O . PRO A 1 180 ? -13.905 -7.550 18.713 1.00 89.81 180 PRO A O 1
ATOM 1358 N N . GLY A 1 181 ? -13.196 -7.701 20.830 1.00 89.75 181 GLY A N 1
ATOM 1359 C CA . GLY A 1 181 ? -12.220 -6.608 20.722 1.00 89.75 181 GLY A CA 1
ATOM 1360 C C . GLY A 1 181 ? -10.994 -6.912 19.852 1.00 89.75 181 GLY A C 1
ATOM 1361 O O . GLY A 1 181 ? -10.246 -5.994 19.551 1.00 89.75 181 GLY A O 1
ATOM 1362 N N . CYS A 1 182 ? -10.781 -8.170 19.461 1.00 93.06 182 CYS A N 1
ATOM 1363 C CA . CYS A 1 182 ? -9.699 -8.591 18.569 1.00 93.06 182 CYS A CA 1
ATOM 1364 C C . CYS A 1 182 ? -10.129 -8.667 17.100 1.00 93.06 182 CYS A C 1
ATOM 1366 O O . CYS A 1 182 ? -9.277 -8.842 16.237 1.00 93.06 182 CYS A O 1
ATOM 1368 N N . LEU A 1 183 ? -11.432 -8.546 16.817 1.00 94.94 183 LEU A N 1
ATOM 1369 C CA . LEU A 1 183 ? -11.998 -8.531 15.459 1.00 94.94 183 LEU A CA 1
ATOM 1370 C C . LEU A 1 183 ? -12.034 -7.124 14.850 1.00 94.94 183 LEU A C 1
ATOM 1372 O O . LEU A 1 183 ? -12.550 -6.915 13.757 1.00 94.94 183 LEU A O 1
ATOM 1376 N N . GLU A 1 184 ? -11.480 -6.169 15.580 1.00 94.56 184 GLU A N 1
ATOM 1377 C CA . GLU A 1 184 ? -11.523 -4.744 15.334 1.00 94.56 184 GLU A CA 1
ATOM 1378 C C . GLU A 1 184 ? -10.114 -4.192 15.564 1.00 94.56 184 GLU A C 1
ATOM 1380 O O . GLU A 1 184 ? -9.403 -4.640 16.467 1.00 94.56 184 GLU A O 1
ATOM 1385 N N . ALA A 1 185 ? -9.711 -3.216 14.759 1.00 95.50 185 ALA A N 1
ATOM 1386 C CA . ALA A 1 185 ? -8.461 -2.486 14.895 1.00 95.50 185 ALA A CA 1
ATOM 1387 C C . ALA A 1 185 ? -8.763 -1.044 15.345 1.00 95.50 185 ALA A C 1
ATOM 1389 O O . ALA A 1 185 ? -8.876 -0.140 14.506 1.00 95.50 185 ALA A O 1
ATOM 1390 N N . PRO A 1 186 ? -8.932 -0.818 16.664 1.00 95.81 186 PRO A N 1
ATOM 1391 C CA . PRO A 1 186 ? -9.294 0.482 17.208 1.00 95.81 186 PRO A CA 1
ATOM 1392 C C . PRO A 1 186 ? -8.140 1.479 17.107 1.00 95.81 186 PRO A C 1
ATOM 1394 O O . PRO A 1 186 ? -6.977 1.152 17.340 1.00 95.81 186 PRO A O 1
ATOM 1397 N N . GLN A 1 187 ? -8.488 2.727 16.822 1.00 95.44 187 GLN A N 1
ATOM 1398 C CA . GLN A 1 187 ? -7.575 3.838 16.604 1.00 95.44 187 GLN A CA 1
ATOM 1399 C C . GLN A 1 187 ? -8.016 5.056 17.398 1.00 95.44 187 GLN A C 1
ATOM 1401 O O . GLN A 1 187 ? -9.207 5.346 17.516 1.00 95.44 187 GLN A O 1
ATOM 1406 N N . SER A 1 188 ? -7.031 5.814 17.874 1.00 94.44 188 SER A N 1
ATOM 1407 C CA . SER A 1 188 ? -7.272 7.064 18.580 1.00 94.44 188 SER A CA 1
ATOM 1408 C C . SER A 1 188 ? -6.281 8.156 18.200 1.00 94.44 188 SER A C 1
ATOM 1410 O O . SER A 1 188 ? -5.067 7.945 18.053 1.00 94.44 188 SER A O 1
ATOM 1412 N N . LEU A 1 189 ? -6.797 9.378 18.096 1.00 94.25 189 LEU A N 1
ATOM 1413 C CA . LEU A 1 189 ? -6.003 10.574 17.873 1.00 94.25 189 LEU A CA 1
ATOM 1414 C C . LEU A 1 189 ? -6.485 11.710 18.767 1.00 94.25 189 LEU A C 1
ATOM 1416 O O . LEU A 1 189 ? -7.615 12.179 18.672 1.00 94.25 189 LEU A O 1
ATOM 1420 N N . ARG A 1 190 ? -5.581 12.221 19.604 1.00 94.88 190 ARG A N 1
ATOM 1421 C CA . ARG A 1 190 ? -5.814 13.474 20.324 1.00 94.88 190 ARG A CA 1
ATOM 1422 C C . ARG A 1 190 ? -5.588 14.648 19.379 1.00 94.88 190 ARG A C 1
ATOM 1424 O O . ARG A 1 190 ? -4.491 14.788 18.832 1.00 94.88 190 ARG A O 1
ATOM 1431 N N . VAL A 1 191 ? -6.586 15.512 19.249 1.00 94.38 191 VAL A N 1
ATOM 1432 C CA . VAL A 1 191 ? -6.557 16.697 18.388 1.00 94.38 191 VAL A CA 1
ATOM 1433 C C . VAL A 1 191 ? -6.867 17.961 19.177 1.00 94.38 191 VAL A C 1
ATOM 1435 O O . VAL A 1 191 ? -7.557 17.939 20.192 1.00 94.38 191 VAL A O 1
ATOM 1438 N N . VAL A 1 192 ? -6.343 19.084 18.703 1.00 94.38 192 VAL A N 1
ATOM 1439 C CA . VAL A 1 192 ? -6.661 20.426 19.177 1.00 94.38 192 VAL A CA 1
ATOM 1440 C C . VAL A 1 192 ? -7.504 21.109 18.109 1.00 94.38 192 VAL A C 1
ATOM 1442 O O . VAL A 1 192 ? -7.091 21.227 16.956 1.00 94.38 192 VAL A O 1
ATOM 1445 N N . ARG A 1 193 ? -8.686 21.561 18.498 1.00 92.38 193 ARG A N 1
ATOM 1446 C CA . ARG A 1 193 ? -9.623 22.313 17.669 1.00 92.38 193 ARG A CA 1
ATOM 1447 C C . ARG A 1 193 ? -9.134 23.730 17.402 1.00 92.38 193 ARG A C 1
ATOM 1449 O O . ARG A 1 193 ? -8.296 24.272 18.126 1.00 92.38 193 ARG A O 1
ATOM 1456 N N . SER A 1 194 ? -9.731 24.372 16.403 1.00 88.56 194 SER A N 1
ATOM 1457 C CA . SER A 1 194 ? -9.482 25.782 16.080 1.00 88.56 194 SER A CA 1
ATOM 1458 C C . SER A 1 194 ? -9.800 26.754 17.227 1.00 88.56 194 SER A C 1
ATOM 1460 O O . SER A 1 194 ? -9.213 27.828 17.288 1.00 88.56 194 SER A O 1
ATOM 1462 N N . ASP A 1 195 ? -10.705 26.389 18.140 1.00 92.19 195 ASP A N 1
ATOM 1463 C CA . ASP A 1 195 ? -11.040 27.159 19.351 1.00 92.19 195 ASP A CA 1
ATOM 1464 C C . ASP A 1 195 ? -10.074 26.911 20.529 1.00 92.19 195 ASP A C 1
ATOM 1466 O O . ASP A 1 195 ? -10.231 27.498 21.599 1.00 92.19 195 ASP A O 1
ATOM 1470 N N . GLY A 1 196 ? -9.056 26.066 20.337 1.00 91.50 196 GLY A N 1
ATOM 1471 C CA . GLY A 1 196 ? -8.043 25.735 21.337 1.00 91.50 196 GLY A CA 1
ATOM 1472 C C . GLY A 1 196 ? -8.410 24.577 22.266 1.00 91.50 196 GLY A C 1
ATOM 1473 O O . GLY A 1 196 ? -7.559 24.160 23.056 1.00 91.50 196 GLY A O 1
ATOM 1474 N N . LEU A 1 197 ? -9.622 24.021 22.174 1.00 94.38 197 LEU A N 1
ATOM 1475 C CA . LEU A 1 197 ? -10.016 22.857 22.968 1.00 94.38 197 LEU A CA 1
ATOM 1476 C C . LEU A 1 197 ? -9.352 21.582 22.447 1.00 94.38 197 LEU A C 1
ATOM 1478 O O . LEU A 1 197 ? -9.124 21.425 21.252 1.00 94.38 197 LEU A O 1
ATOM 1482 N N . THR A 1 198 ? -9.038 20.660 23.357 1.00 95.31 198 THR A N 1
ATOM 1483 C CA . THR A 1 198 ? -8.506 19.338 23.004 1.00 95.31 198 THR A CA 1
ATOM 1484 C C . THR A 1 198 ? -9.609 18.296 23.095 1.00 95.31 198 THR A C 1
ATOM 1486 O O . THR A 1 198 ? -10.332 18.260 24.088 1.00 95.31 198 THR A O 1
ATOM 1489 N N . GLU A 1 199 ? -9.692 17.423 22.101 1.00 94.38 199 GLU A N 1
ATOM 1490 C CA . GLU A 1 199 ? -10.585 16.265 22.089 1.00 94.38 199 GLU A CA 1
ATOM 1491 C C . GLU A 1 199 ? -9.854 15.021 21.576 1.00 94.38 199 GLU A C 1
ATOM 1493 O O . GLU A 1 199 ? -8.727 15.104 21.077 1.00 94.38 199 GLU A O 1
ATOM 1498 N N . THR A 1 200 ? -10.480 13.860 21.745 1.00 95.25 200 THR A N 1
ATOM 1499 C CA . THR A 1 200 ? -9.978 12.591 21.223 1.00 95.25 200 THR A CA 1
ATOM 1500 C C . THR A 1 200 ? -10.936 12.098 20.150 1.00 95.25 200 THR A C 1
ATOM 1502 O O . THR A 1 200 ? -12.127 11.937 20.409 1.00 95.25 200 THR A O 1
ATOM 1505 N N . MET A 1 201 ? -10.406 11.885 18.951 1.00 94.19 201 MET A N 1
ATOM 1506 C CA . MET A 1 201 ? -11.083 11.189 17.867 1.00 94.19 201 MET A CA 1
ATOM 1507 C C . MET A 1 201 ? -10.813 9.695 18.019 1.00 94.19 201 MET A C 1
ATOM 1509 O O . MET A 1 201 ? -9.660 9.309 18.196 1.00 94.19 201 MET A O 1
ATOM 1513 N N . GLU A 1 202 ? -11.859 8.882 17.933 1.00 95.25 202 GLU A N 1
ATOM 1514 C CA . GLU A 1 202 ? -11.800 7.422 18.037 1.00 95.25 202 GLU A CA 1
ATOM 1515 C C . GLU A 1 202 ? -12.490 6.814 16.816 1.00 95.25 202 GLU A C 1
ATOM 1517 O O . GLU A 1 202 ? -13.541 7.303 16.387 1.00 95.25 202 GLU A O 1
ATOM 1522 N N . TRP A 1 203 ? -11.913 5.757 16.258 1.00 95.88 203 TRP A N 1
ATOM 1523 C CA . TRP A 1 203 ? -12.531 4.949 15.209 1.00 95.88 203 TRP A CA 1
ATOM 1524 C C . TRP A 1 203 ? -12.001 3.525 15.260 1.00 95.88 203 TRP A C 1
ATOM 1526 O O . TRP A 1 203 ? -11.063 3.232 15.992 1.00 95.88 203 TRP A O 1
ATOM 1536 N N . SER A 1 204 ? -12.614 2.625 14.504 1.00 95.81 204 SER A N 1
ATOM 1537 C CA . SER A 1 204 ? 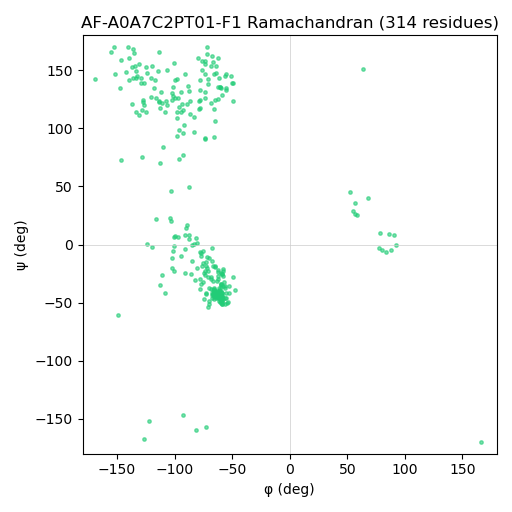-12.166 1.242 14.414 1.00 95.81 204 SER A CA 1
ATOM 1538 C C . SER A 1 204 ? -12.327 0.734 12.998 1.00 95.81 204 SER A C 1
ATOM 1540 O O . SER A 1 204 ? -13.233 1.168 12.285 1.00 95.81 204 SER A O 1
ATOM 1542 N N . TRP A 1 205 ? -11.432 -0.167 12.620 1.00 97.19 205 TRP A N 1
ATOM 1543 C CA . TRP A 1 205 ? -11.501 -0.930 11.389 1.00 97.19 205 TRP A CA 1
ATOM 1544 C C . TRP A 1 205 ? -11.891 -2.377 11.701 1.00 97.19 205 TRP A C 1
ATOM 1546 O O . TRP A 1 205 ? -11.124 -3.057 12.388 1.00 97.19 205 TRP A O 1
ATOM 1556 N N . PRO A 1 206 ? -13.012 -2.888 11.173 1.00 96.81 206 PRO A N 1
ATOM 1557 C CA . PRO A 1 206 ? -13.297 -4.315 11.224 1.00 96.81 206 PRO A CA 1
ATOM 1558 C C . PRO A 1 206 ? -12.202 -5.095 10.492 1.00 96.81 206 PRO A C 1
ATOM 1560 O O . PRO A 1 206 ? -11.813 -4.723 9.383 1.00 96.81 206 PRO A O 1
ATOM 1563 N N . LEU A 1 207 ? -11.711 -6.198 11.063 1.00 96.31 207 LEU A N 1
ATOM 1564 C CA . LEU A 1 207 ? -10.646 -6.982 10.420 1.00 96.31 207 LEU A CA 1
ATOM 1565 C C . LEU A 1 207 ? -11.053 -7.563 9.065 1.00 96.31 207 LEU A C 1
ATOM 1567 O O . LEU A 1 207 ? -10.202 -7.704 8.194 1.00 96.31 207 LEU A O 1
ATOM 1571 N N . GLU A 1 208 ? -12.338 -7.859 8.869 1.00 96.50 208 GLU A N 1
ATOM 1572 C CA . GLU A 1 208 ? -12.877 -8.265 7.566 1.00 96.50 208 GLU A CA 1
ATOM 1573 C C . GLU A 1 208 ? -12.656 -7.181 6.503 1.00 96.50 208 GLU A C 1
ATOM 1575 O O . GLU A 1 208 ? -12.269 -7.481 5.378 1.00 96.50 208 GLU A O 1
ATOM 1580 N N . GLU A 1 209 ? -12.833 -5.914 6.874 1.00 96.38 209 GLU A N 1
ATOM 1581 C CA . GLU A 1 209 ? -12.651 -4.773 5.980 1.00 96.38 209 GLU A CA 1
ATOM 1582 C C . GLU A 1 209 ? -11.167 -4.518 5.693 1.00 96.38 209 GLU A C 1
ATOM 1584 O O . GLU A 1 209 ? -10.788 -4.311 4.539 1.00 96.38 209 GLU A O 1
ATOM 1589 N N . VAL A 1 210 ? -10.308 -4.621 6.715 1.00 97.19 210 VAL A N 1
ATOM 1590 C CA . VAL A 1 210 ? -8.847 -4.570 6.528 1.00 97.19 210 VAL A CA 1
ATOM 1591 C C . VAL A 1 210 ? -8.395 -5.694 5.593 1.00 97.19 210 VAL A C 1
ATOM 1593 O O . VAL A 1 210 ? -7.637 -5.450 4.655 1.00 97.19 210 VAL A O 1
ATOM 1596 N N . LEU A 1 211 ? -8.890 -6.918 5.802 1.00 97.25 211 LEU A N 1
ATOM 1597 C CA . LEU A 1 211 ? -8.560 -8.077 4.974 1.00 97.25 211 LEU A CA 1
ATOM 1598 C C . LEU A 1 211 ? -9.019 -7.879 3.526 1.00 97.25 211 LEU A C 1
ATOM 1600 O O . LEU A 1 211 ? -8.237 -8.146 2.609 1.00 97.25 211 LEU A O 1
ATOM 1604 N N . ASP A 1 212 ? -10.240 -7.382 3.316 1.00 96.50 212 ASP A N 1
ATOM 1605 C CA . ASP A 1 212 ? -10.782 -7.079 1.989 1.00 96.50 212 ASP A CA 1
ATOM 1606 C C . ASP A 1 212 ? -9.885 -6.112 1.226 1.00 96.50 212 ASP A C 1
ATOM 1608 O O . ASP A 1 212 ? -9.462 -6.406 0.100 1.00 96.50 212 ASP A O 1
ATOM 1612 N N . LYS A 1 213 ? -9.535 -4.988 1.854 1.00 94.88 213 LYS A N 1
ATOM 1613 C CA . LYS A 1 213 ? -8.777 -3.921 1.196 1.00 94.88 213 LYS A CA 1
ATOM 1614 C C . LYS A 1 213 ? -7.297 -4.201 1.065 1.00 94.88 213 LYS A C 1
ATOM 1616 O O . LYS A 1 213 ? -6.721 -3.758 0.077 1.00 94.88 213 LYS A O 1
ATOM 1621 N N . ALA A 1 214 ? -6.698 -4.955 1.979 1.00 94.69 214 ALA A N 1
ATOM 1622 C CA . ALA A 1 214 ? -5.290 -5.323 1.890 1.00 94.69 214 ALA A CA 1
ATOM 1623 C C . ALA A 1 214 ? -5.056 -6.535 0.971 1.00 94.69 214 ALA A C 1
ATOM 1625 O O . ALA A 1 214 ? -3.996 -6.633 0.351 1.00 94.69 214 ALA A O 1
ATOM 1626 N N . TRP A 1 215 ? -6.016 -7.469 0.867 1.00 94.62 215 TRP A N 1
ATOM 1627 C CA . TRP A 1 215 ? -5.763 -8.778 0.253 1.00 94.62 215 TRP A CA 1
ATOM 1628 C C . TRP A 1 215 ? -6.960 -9.431 -0.456 1.00 94.62 215 TRP A C 1
ATOM 1630 O O . TRP A 1 215 ? -6.864 -9.724 -1.652 1.00 94.62 215 TRP A O 1
ATOM 1640 N N . SER A 1 216 ? -8.065 -9.721 0.241 1.00 95.31 216 SER A N 1
ATOM 1641 C CA . SER A 1 216 ? -9.046 -10.708 -0.243 1.00 95.31 216 SER A CA 1
ATOM 1642 C C . SER A 1 216 ? -9.904 -10.234 -1.415 1.00 95.31 216 SER A C 1
ATOM 1644 O O . SER A 1 216 ? -10.344 -11.075 -2.199 1.00 95.31 216 SER A O 1
ATOM 1646 N N . SER A 1 217 ? -10.070 -8.921 -1.609 1.00 91.81 217 SER A N 1
ATOM 1647 C CA . SER A 1 217 ? -10.704 -8.361 -2.818 1.00 91.81 217 SER A CA 1
ATOM 1648 C C . SER A 1 217 ? -9.899 -8.628 -4.094 1.00 91.81 217 SER A C 1
ATOM 1650 O O . SER A 1 217 ? -10.414 -8.523 -5.206 1.00 91.81 217 SER A O 1
ATOM 1652 N N . GLY A 1 218 ? -8.607 -8.941 -3.956 1.00 89.62 218 GLY A N 1
ATOM 1653 C CA . GLY A 1 218 ? -7.685 -9.083 -5.073 1.00 89.62 218 GLY A CA 1
ATOM 1654 C C . GLY A 1 218 ? -7.195 -7.754 -5.654 1.00 89.62 218 GLY A C 1
ATOM 1655 O O . GLY A 1 218 ? -6.306 -7.804 -6.510 1.00 89.62 218 GLY A O 1
ATOM 1656 N N . VAL A 1 219 ? -7.679 -6.607 -5.164 1.00 89.50 219 VAL A N 1
ATOM 1657 C CA . VAL A 1 219 ? -7.252 -5.263 -5.590 1.00 89.50 219 VAL A CA 1
ATOM 1658 C C . VAL A 1 219 ? -5.837 -4.977 -5.107 1.00 89.50 219 VAL A C 1
ATOM 1660 O O . VAL A 1 219 ? -4.967 -4.637 -5.913 1.00 89.50 219 VAL A O 1
ATOM 1663 N N . SER A 1 220 ? -5.594 -5.178 -3.809 1.00 94.00 220 SER A N 1
ATOM 1664 C CA . SER A 1 220 ? -4.323 -4.813 -3.193 1.00 94.00 220 SER A CA 1
ATOM 1665 C C . SER A 1 220 ? -3.376 -5.991 -2.990 1.00 94.00 220 SER A C 1
ATOM 1667 O O . SER A 1 220 ? -3.779 -7.158 -2.934 1.00 94.00 220 SER A O 1
ATOM 1669 N N . ARG A 1 221 ? -2.079 -5.695 -2.915 1.00 94.00 221 ARG A N 1
ATOM 1670 C CA . ARG A 1 221 ? -1.012 -6.642 -2.578 1.00 94.00 221 ARG A CA 1
ATOM 1671 C C . ARG A 1 221 ? -0.176 -6.047 -1.448 1.00 94.00 221 ARG A C 1
ATOM 1673 O O . ARG A 1 221 ? 0.461 -5.020 -1.689 1.00 94.00 221 ARG A O 1
ATOM 1680 N N . PRO A 1 222 ? -0.153 -6.670 -0.258 1.00 94.44 222 PRO A N 1
ATOM 1681 C CA . PRO A 1 222 ? 0.531 -6.096 0.881 1.00 94.44 222 PRO A CA 1
ATOM 1682 C C . PRO A 1 222 ? 2.042 -6.305 0.775 1.00 94.44 222 PRO A C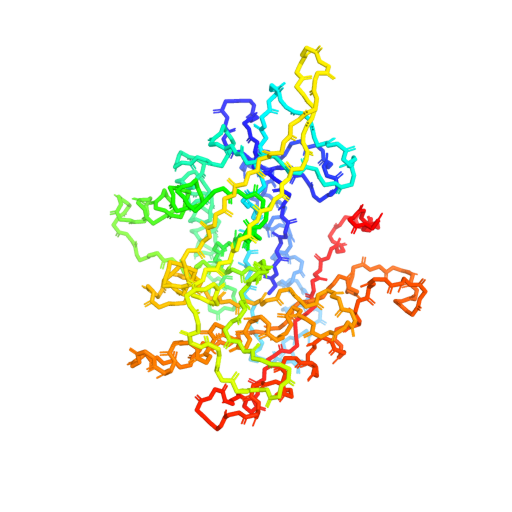 1
ATOM 1684 O O . PRO A 1 222 ? 2.545 -7.400 0.490 1.00 94.44 222 PRO A O 1
ATOM 1687 N N . ILE A 1 223 ? 2.757 -5.219 1.026 1.00 93.06 223 ILE A N 1
ATOM 1688 C CA . ILE A 1 223 ? 4.196 -5.128 1.223 1.00 93.06 223 ILE A CA 1
ATOM 1689 C C . ILE A 1 223 ? 4.391 -4.355 2.536 1.00 93.06 223 ILE A C 1
ATOM 1691 O O . ILE A 1 223 ? 4.686 -3.162 2.517 1.00 93.06 223 ILE A O 1
ATOM 1695 N N . PRO A 1 224 ? 4.147 -5.015 3.677 1.00 91.88 224 PRO A N 1
ATOM 1696 C CA . PRO A 1 224 ? 3.957 -4.364 4.962 1.00 91.88 224 PRO A CA 1
ATOM 1697 C C . PRO A 1 224 ? 5.164 -3.564 5.435 1.00 91.88 224 PRO A C 1
ATOM 1699 O O . PRO A 1 224 ? 6.311 -4.017 5.328 1.00 91.88 224 PRO A O 1
ATOM 1702 N N . GLU A 1 225 ? 4.885 -2.431 6.072 1.00 87.50 225 GLU A N 1
ATOM 1703 C CA . GLU A 1 225 ? 5.854 -1.719 6.892 1.00 87.50 225 GLU A CA 1
ATOM 1704 C C . GLU A 1 225 ? 6.008 -2.368 8.272 1.00 87.50 225 GLU A C 1
ATOM 1706 O O . GLU A 1 225 ? 5.093 -2.401 9.098 1.00 87.50 225 GLU A O 1
ATOM 1711 N N . ILE A 1 226 ? 7.215 -2.865 8.540 1.00 88.19 226 ILE A N 1
ATOM 1712 C CA . ILE A 1 226 ? 7.628 -3.457 9.813 1.00 88.19 226 ILE A CA 1
ATOM 1713 C C . ILE A 1 226 ? 8.666 -2.537 10.454 1.00 88.19 226 ILE A C 1
ATOM 1715 O O . ILE A 1 226 ? 9.868 -2.817 10.483 1.00 88.19 226 ILE A O 1
ATOM 1719 N N . TYR A 1 227 ? 8.211 -1.376 10.918 1.00 80.00 227 TYR A N 1
ATOM 1720 C CA . TYR A 1 227 ? 9.104 -0.307 11.353 1.00 80.00 227 TYR A CA 1
ATOM 1721 C C . TYR A 1 227 ? 9.558 -0.419 12.805 1.00 80.00 227 TYR A C 1
ATOM 1723 O O . TYR A 1 227 ? 10.637 0.080 13.106 1.00 80.00 227 TYR A O 1
ATOM 1731 N N . ASN A 1 228 ? 8.800 -1.073 13.694 1.00 82.88 228 ASN A N 1
ATOM 1732 C CA . ASN A 1 228 ? 9.159 -1.158 15.110 1.00 82.88 228 ASN A CA 1
ATOM 1733 C C . ASN A 1 228 ? 10.014 -2.388 15.462 1.00 82.88 228 ASN A C 1
ATOM 1735 O O . ASN A 1 228 ? 9.879 -3.478 14.910 1.00 82.88 228 ASN A O 1
ATOM 1739 N N . LYS A 1 229 ? 10.907 -2.224 16.443 1.00 85.81 229 LYS A N 1
ATOM 1740 C CA . LYS A 1 229 ? 11.802 -3.301 16.909 1.00 85.81 229 LYS A CA 1
ATOM 1741 C C . LYS A 1 229 ? 11.116 -4.352 17.782 1.00 85.81 229 LYS A C 1
ATOM 1743 O O . LYS A 1 229 ? 11.702 -5.408 18.001 1.00 85.81 229 LYS A O 1
ATOM 1748 N N . SER A 1 230 ? 9.923 -4.069 18.308 1.00 88.00 230 SER A N 1
ATOM 1749 C CA . SER A 1 230 ? 9.205 -5.010 19.175 1.00 88.00 230 SER A CA 1
ATOM 1750 C C . SER A 1 230 ? 8.622 -6.197 18.408 1.00 88.00 230 SER A C 1
ATOM 1752 O O . SER A 1 230 ? 8.255 -7.181 19.037 1.00 88.00 230 SER A O 1
ATOM 1754 N N . GLY A 1 231 ? 8.540 -6.122 17.073 1.00 90.00 231 GLY A N 1
ATOM 1755 C CA . GLY A 1 231 ? 7.886 -7.141 16.249 1.00 90.00 231 GLY A CA 1
ATOM 1756 C C . GLY A 1 231 ? 6.362 -7.032 16.265 1.00 90.00 231 GLY A C 1
ATOM 1757 O O . GLY A 1 231 ? 5.678 -7.911 15.749 1.00 90.00 231 GLY A O 1
ATOM 1758 N N . GLU A 1 232 ? 5.827 -5.946 16.823 1.00 93.00 232 GLU A N 1
ATOM 1759 C CA . GLU A 1 232 ? 4.389 -5.722 16.946 1.00 93.00 232 GLU A CA 1
ATOM 1760 C C . GLU A 1 232 ? 3.741 -5.524 15.572 1.00 93.00 232 GLU A C 1
ATOM 1762 O O . GLU A 1 232 ? 2.702 -6.117 15.302 1.00 93.00 232 GLU A O 1
ATOM 1767 N N . ASN A 1 233 ? 4.384 -4.774 14.664 1.00 93.00 233 ASN A N 1
ATOM 1768 C CA . ASN A 1 233 ? 3.860 -4.622 13.300 1.00 93.00 233 ASN A CA 1
ATOM 1769 C C . ASN A 1 233 ? 3.788 -5.979 12.580 1.00 93.00 233 ASN A C 1
ATOM 1771 O O . ASN A 1 233 ? 2.823 -6.269 11.879 1.00 93.00 233 ASN A O 1
ATOM 1775 N N . ALA A 1 234 ? 4.795 -6.833 12.786 1.00 95.31 234 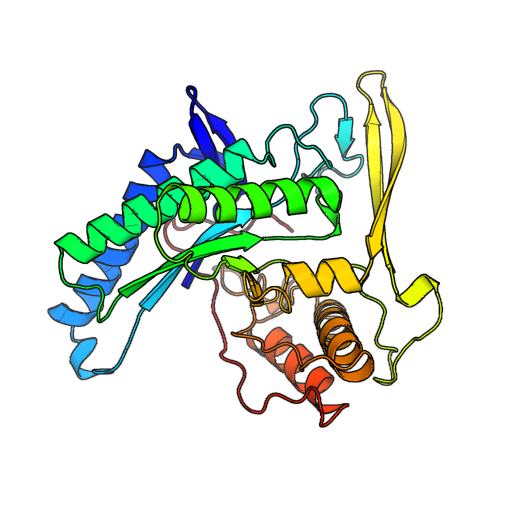ALA A N 1
ATOM 1776 C CA . ALA A 1 234 ? 4.838 -8.163 12.191 1.00 95.31 234 ALA A CA 1
ATOM 1777 C C . ALA A 1 234 ? 3.748 -9.079 12.761 1.00 95.31 234 ALA A C 1
ATOM 1779 O O . ALA A 1 234 ? 3.055 -9.743 11.991 1.00 95.31 234 ALA A O 1
ATOM 1780 N N . ARG A 1 235 ? 3.536 -9.055 14.085 1.00 96.69 235 ARG A N 1
ATOM 1781 C CA . ARG A 1 235 ? 2.449 -9.790 14.749 1.00 96.69 235 ARG A CA 1
ATOM 1782 C C . ARG A 1 235 ? 1.077 -9.368 14.229 1.00 96.69 235 ARG A C 1
ATOM 1784 O O . ARG A 1 235 ? 0.225 -10.220 14.010 1.00 96.69 235 ARG A O 1
ATOM 1791 N N . GLN A 1 236 ? 0.868 -8.072 14.016 1.00 96.75 236 GLN A N 1
ATOM 1792 C CA . GLN A 1 236 ? -0.391 -7.523 13.512 1.00 96.75 236 GLN A CA 1
ATOM 1793 C C . GLN A 1 236 ? -0.705 -8.007 12.088 1.00 96.75 236 GLN A C 1
ATOM 1795 O O . GLN A 1 236 ? -1.809 -8.488 11.823 1.00 96.75 236 GLN A O 1
ATOM 1800 N N . TRP A 1 237 ? 0.282 -7.970 11.188 1.00 97.56 237 TRP A N 1
ATOM 1801 C CA . TRP A 1 237 ? 0.142 -8.514 9.832 1.00 97.56 237 TRP A CA 1
ATOM 1802 C C . TRP A 1 237 ? -0.033 -10.039 9.815 1.00 97.56 237 TRP A C 1
ATOM 1804 O O . TRP A 1 237 ? -0.860 -10.555 9.058 1.00 97.56 237 TRP A O 1
ATOM 1814 N N . TYR A 1 238 ? 0.679 -10.766 10.681 1.00 97.75 238 TYR A N 1
ATOM 1815 C CA . TYR A 1 238 ? 0.430 -12.192 10.908 1.00 97.75 238 TYR A CA 1
ATOM 1816 C C . TYR A 1 238 ? -1.003 -12.442 11.388 1.00 97.75 238 TYR A C 1
ATOM 1818 O O . TYR A 1 238 ? -1.677 -13.308 10.837 1.00 97.75 238 TYR A O 1
ATOM 1826 N N . GLY A 1 239 ? -1.499 -11.645 12.337 1.00 97.88 239 GLY A N 1
ATOM 1827 C CA . GLY A 1 239 ? -2.868 -11.715 12.837 1.00 97.88 239 GLY A CA 1
ATOM 1828 C C . GLY A 1 239 ? -3.905 -11.583 11.725 1.00 97.88 239 GLY A C 1
ATOM 1829 O O . GLY A 1 239 ? -4.847 -12.368 11.688 1.00 97.88 239 GLY A O 1
ATOM 1830 N N . LEU A 1 240 ? -3.703 -10.672 10.771 1.00 97.94 240 LEU A N 1
ATOM 1831 C CA . LEU A 1 240 ? -4.582 -10.549 9.603 1.00 97.94 240 LEU A CA 1
ATOM 1832 C C . LEU A 1 240 ? -4.537 -11.798 8.699 1.00 97.94 240 LEU A C 1
ATOM 1834 O O . LEU A 1 240 ? -5.573 -12.259 8.217 1.00 97.94 240 LEU A O 1
ATOM 1838 N N . SER A 1 241 ? -3.351 -12.381 8.492 1.00 98.00 241 SER A N 1
ATOM 1839 C CA . SER A 1 241 ? -3.193 -13.630 7.728 1.00 98.00 241 SER A CA 1
ATOM 1840 C C . SER A 1 241 ? -3.860 -14.820 8.424 1.00 98.00 241 SER A C 1
ATOM 1842 O O . SER A 1 241 ? -4.572 -15.593 7.779 1.00 98.00 241 SER A O 1
ATOM 1844 N N . LEU A 1 242 ? -3.688 -14.925 9.745 1.00 98.12 242 LEU A N 1
ATOM 1845 C CA . LEU A 1 242 ? -4.314 -15.936 10.594 1.00 98.12 242 LEU A CA 1
ATOM 1846 C C . LEU A 1 242 ? -5.843 -15.800 10.579 1.00 98.12 242 LEU A C 1
ATOM 1848 O O . LEU A 1 242 ? -6.549 -16.782 10.365 1.00 98.12 242 LEU A O 1
ATOM 1852 N N . TYR A 1 243 ? -6.351 -14.574 10.716 1.00 98.12 243 TYR A N 1
ATOM 1853 C CA . TYR A 1 243 ? -7.775 -14.267 10.602 1.00 98.12 243 TYR A CA 1
ATOM 1854 C C . TYR A 1 243 ? -8.347 -14.740 9.261 1.00 98.12 243 TYR A C 1
ATOM 1856 O O . TYR A 1 243 ? -9.381 -15.409 9.227 1.00 98.12 243 TYR A O 1
ATOM 1864 N N . SER A 1 244 ? -7.644 -14.468 8.157 1.00 97.75 244 SER A N 1
ATOM 1865 C CA . SER A 1 244 ? -8.057 -14.907 6.821 1.00 97.75 244 SER A CA 1
ATOM 1866 C C . SER A 1 244 ? -8.183 -16.427 6.722 1.00 97.75 244 SER A C 1
ATOM 1868 O O . SER A 1 244 ? -9.201 -16.926 6.248 1.00 97.75 244 SER A O 1
ATOM 1870 N N . VAL A 1 245 ? -7.185 -17.194 7.182 1.00 97.44 245 VAL A N 1
ATOM 1871 C CA . VAL A 1 245 ? -7.245 -18.667 7.088 1.00 97.44 245 VAL A CA 1
ATOM 1872 C C . VAL A 1 245 ? -8.320 -19.265 7.995 1.00 97.44 245 VAL A C 1
ATOM 1874 O O . VAL A 1 245 ? -9.016 -20.192 7.580 1.00 97.44 245 VAL A O 1
ATOM 1877 N N . GLU A 1 246 ? -8.507 -18.733 9.202 1.00 96.06 246 GLU A N 1
ATOM 1878 C CA . GLU A 1 246 ? -9.485 -19.264 10.160 1.00 96.06 246 GLU A CA 1
ATOM 1879 C C . GLU A 1 246 ? -10.934 -18.936 9.792 1.00 96.06 246 GLU A C 1
ATOM 1881 O O . GLU A 1 246 ? -11.845 -19.699 10.119 1.00 96.06 246 GLU A O 1
ATOM 1886 N N . THR A 1 247 ? -11.156 -17.851 9.051 1.00 95.38 247 THR A N 1
ATOM 1887 C CA . THR A 1 247 ? -12.477 -17.485 8.517 1.00 95.38 247 THR A CA 1
ATOM 1888 C C . THR A 1 247 ? -12.782 -18.126 7.158 1.00 95.38 247 THR A C 1
ATOM 1890 O O . THR A 1 247 ? -13.813 -17.843 6.549 1.00 95.38 247 THR A O 1
ATOM 1893 N N . GLY A 1 248 ? -11.934 -19.056 6.700 1.00 94.19 248 GLY A N 1
ATOM 1894 C CA . GLY A 1 248 ? -12.144 -19.844 5.480 1.00 94.19 248 GLY A CA 1
ATOM 1895 C C . GLY A 1 248 ? -11.565 -19.223 4.205 1.00 94.19 248 GLY A C 1
ATOM 1896 O O . GLY A 1 248 ? -11.810 -19.732 3.109 1.00 94.19 248 GLY A O 1
ATOM 1897 N N . GLY A 1 249 ? -10.799 -18.142 4.335 1.00 95.81 249 GLY A N 1
ATOM 1898 C CA . GLY A 1 249 ? -10.022 -17.529 3.269 1.00 95.81 249 GLY A CA 1
ATOM 1899 C C . GLY A 1 249 ? -8.681 -18.226 3.020 1.00 95.81 249 GLY A C 1
ATOM 1900 O O . GLY A 1 249 ? -8.453 -19.391 3.351 1.00 95.81 249 GLY A O 1
ATOM 1901 N N . ARG A 1 250 ? -7.766 -17.495 2.383 1.00 95.00 250 ARG A N 1
ATOM 1902 C CA . ARG A 1 250 ? -6.388 -17.937 2.116 1.00 95.00 250 ARG A CA 1
ATOM 1903 C C . ARG A 1 250 ? -5.425 -17.058 2.889 1.00 95.00 250 ARG A C 1
ATOM 1905 O O . ARG A 1 250 ? -5.690 -15.864 3.028 1.00 95.00 250 ARG A O 1
ATOM 1912 N N . ALA A 1 251 ? -4.291 -17.619 3.298 1.00 96.44 251 ALA A N 1
ATOM 1913 C CA . ALA A 1 251 ? -3.218 -16.835 3.892 1.00 96.44 251 ALA A CA 1
ATOM 1914 C C . ALA A 1 251 ? -2.891 -15.617 3.030 1.00 96.44 251 ALA A C 1
ATOM 1916 O O . ALA A 1 251 ? -2.886 -15.695 1.793 1.00 96.44 251 ALA A O 1
ATOM 1917 N N . VAL A 1 252 ? -2.652 -14.497 3.704 1.00 96.38 252 VAL A N 1
ATOM 1918 C CA . VAL A 1 252 ? -2.186 -13.276 3.059 1.00 96.38 252 VAL A CA 1
ATOM 1919 C C . VAL A 1 252 ? -0.795 -13.557 2.505 1.00 96.38 252 VAL A C 1
ATOM 1921 O O . VAL A 1 252 ? 0.089 -13.994 3.239 1.00 96.38 252 VAL A O 1
ATOM 1924 N N . PHE A 1 253 ? -0.611 -13.342 1.202 1.00 93.75 253 PHE A N 1
ATOM 1925 C CA . PHE A 1 253 ? 0.704 -13.454 0.581 1.00 93.75 253 PHE A CA 1
ATOM 1926 C C . PHE A 1 253 ? 1.412 -12.106 0.650 1.00 93.75 253 PHE A C 1
ATOM 1928 O O . PHE A 1 253 ? 0.929 -11.116 0.092 1.00 93.75 253 PHE A O 1
ATOM 1935 N N . PHE A 1 254 ? 2.577 -12.083 1.286 1.00 93.00 254 PHE A N 1
ATOM 1936 C CA . PHE A 1 254 ? 3.369 -10.871 1.444 1.00 93.00 254 PHE A CA 1
ATOM 1937 C C . PHE A 1 254 ? 4.404 -10.786 0.324 1.00 93.00 254 PHE A C 1
ATOM 1939 O O . PHE A 1 254 ? 5.323 -11.603 0.237 1.00 93.00 254 PHE A O 1
ATOM 1946 N N . GLY A 1 255 ? 4.256 -9.789 -0.554 1.00 86.19 255 GLY A N 1
ATOM 1947 C CA . GLY A 1 255 ? 5.144 -9.590 -1.711 1.00 86.19 255 GLY A CA 1
ATOM 1948 C C . GLY A 1 255 ? 6.544 -9.086 -1.343 1.00 86.19 255 GLY A C 1
ATOM 1949 O O . GLY A 1 255 ? 7.441 -9.063 -2.185 1.00 86.19 255 GLY A O 1
ATOM 1950 N N . GLY A 1 256 ? 6.721 -8.690 -0.087 1.00 86.25 256 GLY A N 1
ATOM 1951 C CA . GLY A 1 256 ? 7.984 -8.368 0.549 1.00 86.25 256 GLY A CA 1
ATOM 1952 C C . GLY A 1 256 ? 7.752 -7.634 1.865 1.00 86.25 256 GLY A C 1
ATOM 1953 O O . GLY A 1 256 ? 6.621 -7.563 2.329 1.00 86.25 256 GLY A O 1
ATOM 1954 N N . VAL A 1 257 ? 8.809 -7.085 2.458 1.00 86.38 257 VAL A N 1
ATOM 1955 C CA . VAL A 1 257 ? 8.735 -6.294 3.698 1.00 86.38 257 VAL A CA 1
ATOM 1956 C C . VAL A 1 257 ? 9.465 -4.977 3.507 1.00 86.38 257 VAL A C 1
ATOM 1958 O O . VAL A 1 257 ? 10.553 -4.966 2.927 1.00 86.38 257 VAL A O 1
ATOM 1961 N N . LEU A 1 258 ? 8.884 -3.897 4.023 1.00 81.06 258 LEU A N 1
ATOM 1962 C CA . LEU A 1 258 ? 9.527 -2.598 4.154 1.00 81.06 258 LEU A CA 1
ATOM 1963 C C . LEU A 1 258 ? 9.875 -2.312 5.603 1.00 81.06 258 LEU A C 1
ATOM 1965 O O . LEU A 1 258 ? 9.189 -2.728 6.535 1.00 81.06 258 LEU A O 1
ATOM 1969 N N . THR A 1 259 ? 10.933 -1.538 5.790 1.00 77.69 259 THR A N 1
ATOM 1970 C CA . THR A 1 259 ? 11.233 -0.920 7.074 1.00 77.69 259 THR A CA 1
ATOM 1971 C C . THR A 1 259 ? 11.726 0.502 6.844 1.00 77.69 259 THR A C 1
ATOM 1973 O O . THR A 1 259 ? 12.223 0.839 5.768 1.00 77.69 259 THR A O 1
ATOM 1976 N N . GLN A 1 260 ? 11.667 1.330 7.884 1.00 63.75 260 GLN A N 1
ATOM 1977 C CA . GLN A 1 260 ? 12.137 2.719 7.841 1.00 63.75 260 GLN A CA 1
ATOM 1978 C C . GLN A 1 260 ? 13.668 2.855 7.690 1.00 63.75 260 GLN A C 1
ATOM 1980 O O . GLN A 1 260 ? 14.193 3.960 7.598 1.00 63.75 260 GLN A O 1
ATOM 1985 N N . CYS A 1 261 ? 14.415 1.746 7.683 1.00 59.78 261 CYS A N 1
ATOM 1986 C CA . CYS A 1 261 ? 15.878 1.728 7.762 1.00 59.78 261 CYS A CA 1
ATOM 1987 C C . CYS A 1 261 ? 16.595 1.451 6.428 1.00 59.78 261 CYS A C 1
ATOM 1989 O O . CYS A 1 261 ? 17.766 1.076 6.431 1.00 59.78 261 CYS A O 1
ATOM 1991 N N . ALA A 1 262 ? 15.935 1.647 5.286 1.00 48.78 262 ALA A N 1
ATOM 1992 C CA . ALA A 1 262 ? 16.574 1.582 3.964 1.00 48.78 262 ALA A CA 1
ATOM 1993 C C . ALA A 1 262 ? 16.885 2.967 3.354 1.00 48.78 262 ALA A C 1
ATOM 1995 O O . ALA A 1 262 ? 17.533 3.041 2.310 1.00 48.78 262 ALA A O 1
ATOM 1996 N N . SER A 1 263 ? 16.462 4.057 4.003 1.00 47.91 263 SER A N 1
ATOM 1997 C CA . SER A 1 263 ? 16.452 5.402 3.422 1.00 47.91 263 SER A CA 1
ATOM 1998 C C . SER A 1 263 ? 17.598 6.338 3.815 1.00 47.91 263 SER A C 1
ATOM 2000 O O . SER A 1 263 ? 17.659 7.457 3.308 1.00 47.91 263 SER A O 1
ATOM 2002 N N . GLU A 1 264 ? 18.543 5.924 4.673 1.00 43.47 264 GLU A N 1
ATOM 2003 C CA . GLU A 1 264 ? 19.511 6.864 5.259 1.00 43.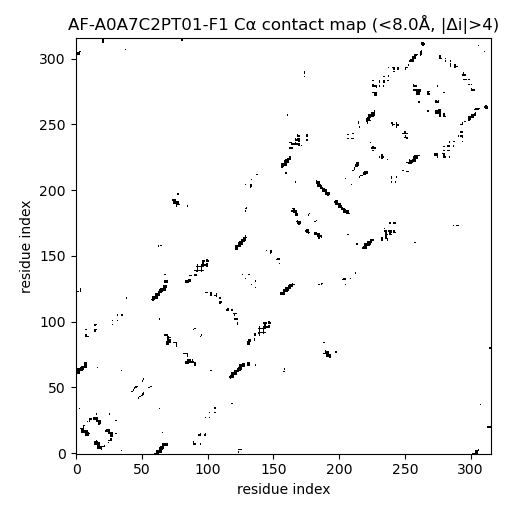47 264 GLU A CA 1
ATOM 2004 C C . GLU A 1 264 ? 20.995 6.492 5.216 1.00 43.47 264 GLU A C 1
ATOM 2006 O O . GLU A 1 264 ? 21.412 5.338 5.237 1.00 43.47 264 GLU A O 1
ATOM 2011 N N . SER A 1 265 ? 21.790 7.565 5.269 1.00 43.94 265 SER A N 1
ATOM 2012 C CA . SER A 1 265 ? 23.224 7.648 5.546 1.00 43.94 265 SER A CA 1
ATOM 2013 C C . SER A 1 265 ? 23.585 7.619 7.048 1.00 43.94 265 SER A C 1
ATOM 2015 O O . SER A 1 265 ? 24.758 7.781 7.389 1.00 43.94 265 SER A O 1
ATOM 2017 N N . GLN A 1 266 ? 22.620 7.407 7.957 1.00 40.78 266 GLN A N 1
ATOM 2018 C CA . GLN A 1 266 ? 22.868 7.158 9.385 1.00 40.78 266 GLN A CA 1
ATOM 2019 C C . GLN A 1 266 ? 22.786 5.656 9.715 1.00 40.78 266 GLN A C 1
ATOM 2021 O O . GLN A 1 266 ? 21.908 4.960 9.204 1.00 40.78 266 GLN A O 1
ATOM 2026 N N . PRO A 1 267 ? 23.655 5.126 10.600 1.00 52.59 267 PRO A N 1
ATOM 2027 C CA . PRO A 1 267 ? 23.589 3.726 10.993 1.00 52.59 267 PRO A CA 1
ATOM 2028 C C . PRO A 1 267 ? 22.291 3.460 11.764 1.00 52.59 267 PRO A C 1
ATOM 2030 O O . PRO A 1 267 ? 22.087 3.971 12.864 1.00 52.59 267 PRO A O 1
ATOM 2033 N N . CYS A 1 268 ? 21.440 2.606 11.193 1.00 57.84 268 CYS A N 1
ATOM 2034 C CA . CYS A 1 268 ? 20.116 2.213 11.693 1.00 57.84 268 CYS A CA 1
ATOM 2035 C C . CYS A 1 268 ? 20.106 1.800 13.177 1.00 57.84 268 CYS A C 1
ATOM 2037 O O . CYS A 1 268 ? 19.118 1.986 13.881 1.00 57.84 268 CYS A O 1
ATOM 2039 N N . ALA A 1 269 ? 21.238 1.299 13.678 1.00 53.50 269 ALA A N 1
ATOM 2040 C CA . ALA A 1 269 ? 21.449 0.947 15.078 1.00 53.50 269 ALA A CA 1
ATOM 2041 C C . ALA A 1 269 ? 21.246 2.118 16.065 1.00 53.50 269 ALA A C 1
ATOM 2043 O O . ALA A 1 269 ? 20.972 1.872 17.238 1.00 53.50 269 ALA A O 1
ATOM 2044 N N . ALA A 1 270 ? 21.370 3.371 15.615 1.00 56.19 270 ALA A N 1
ATOM 2045 C CA . ALA A 1 270 ? 21.270 4.556 16.465 1.00 56.19 270 ALA A CA 1
ATOM 2046 C C . ALA A 1 270 ? 19.829 5.056 16.693 1.00 56.19 270 ALA A C 1
ATOM 2048 O O . ALA A 1 270 ? 19.618 5.853 17.607 1.00 56.19 270 ALA A O 1
ATOM 2049 N N . ARG A 1 271 ? 18.837 4.598 15.909 1.00 60.69 271 ARG A N 1
ATOM 2050 C CA . ARG A 1 271 ? 17.428 4.996 16.086 1.00 60.69 271 ARG A CA 1
ATOM 2051 C C . ARG A 1 271 ? 16.743 4.096 17.116 1.00 60.69 271 ARG A C 1
ATOM 2053 O O . ARG A 1 271 ? 16.775 2.879 16.935 1.00 60.69 271 ARG A O 1
ATOM 2060 N N . PRO A 1 272 ? 16.148 4.627 18.200 1.00 60.75 272 PRO A N 1
ATOM 2061 C CA . PRO A 1 272 ? 15.449 3.817 19.203 1.00 60.75 272 PRO A CA 1
ATOM 2062 C C . PRO A 1 272 ? 14.276 3.010 18.626 1.00 60.75 272 PRO A C 1
ATOM 2064 O O . PRO A 1 272 ? 14.055 1.877 19.044 1.00 60.75 272 PRO A O 1
ATOM 2067 N N . ASP A 1 273 ? 13.595 3.573 17.635 1.00 62.09 273 ASP A N 1
ATOM 2068 C CA . ASP A 1 273 ? 12.385 3.088 16.969 1.00 62.09 273 ASP A CA 1
ATOM 2069 C C . ASP A 1 273 ? 12.630 2.451 15.594 1.00 62.09 273 ASP A C 1
ATOM 2071 O O . ASP A 1 273 ? 11.816 1.643 15.175 1.00 62.09 273 ASP A O 1
ATOM 2075 N N . GLY A 1 274 ? 13.757 2.727 14.931 1.00 69.12 274 GLY A N 1
ATOM 2076 C CA . GLY A 1 274 ? 14.031 2.212 13.584 1.00 69.12 274 GLY A CA 1
ATOM 2077 C C . GLY A 1 274 ? 14.383 0.720 13.528 1.00 69.12 274 GLY A C 1
ATOM 2078 O O . GLY A 1 274 ? 15.330 0.269 14.176 1.00 69.12 274 GLY A O 1
ATOM 2079 N N . ASN A 1 275 ? 13.667 -0.051 12.712 1.00 77.69 275 ASN A N 1
ATOM 2080 C CA . ASN A 1 275 ? 13.920 -1.476 12.501 1.00 77.69 275 ASN A CA 1
ATOM 2081 C C . ASN A 1 275 ? 14.712 -1.747 11.213 1.00 77.69 275 ASN A C 1
ATOM 2083 O O . ASN A 1 275 ? 14.311 -1.331 10.129 1.00 77.69 275 ASN A O 1
ATOM 2087 N N . ALA A 1 276 ? 15.834 -2.467 11.304 1.00 78.62 276 ALA A N 1
ATOM 2088 C CA . ALA A 1 276 ? 16.655 -2.796 10.135 1.00 78.62 276 ALA A CA 1
ATOM 2089 C C . ALA A 1 276 ? 15.887 -3.701 9.147 1.00 78.62 276 ALA A C 1
ATOM 2091 O O . ALA A 1 276 ? 15.129 -4.554 9.612 1.00 78.62 276 ALA A O 1
ATOM 2092 N N . PRO A 1 277 ? 16.115 -3.605 7.819 1.00 78.19 277 PRO A N 1
ATOM 2093 C CA . PRO A 1 277 ? 15.396 -4.427 6.839 1.00 78.19 277 PRO A CA 1
ATOM 2094 C C . PRO A 1 277 ? 15.456 -5.934 7.132 1.00 78.19 277 PRO A C 1
ATOM 2096 O O . PRO A 1 277 ? 14.445 -6.626 7.065 1.00 78.19 277 PRO A O 1
ATOM 2099 N N . GLU A 1 278 ? 16.629 -6.428 7.542 1.00 79.50 278 GLU A N 1
ATOM 2100 C CA . GLU A 1 278 ? 16.830 -7.826 7.947 1.00 79.50 278 GLU A CA 1
ATOM 2101 C C . GLU A 1 278 ? 15.977 -8.223 9.155 1.00 79.50 278 GLU A C 1
ATOM 2103 O O . GLU A 1 278 ? 15.414 -9.314 9.201 1.00 79.50 278 GLU A O 1
ATOM 2108 N N . ALA A 1 279 ? 15.892 -7.332 10.141 1.00 85.50 279 ALA A N 1
ATOM 2109 C CA . ALA A 1 279 ? 15.173 -7.580 11.378 1.00 85.50 279 ALA A CA 1
ATOM 2110 C C . ALA A 1 279 ? 13.657 -7.549 11.150 1.00 85.50 279 ALA A C 1
ATOM 2112 O O . ALA A 1 279 ? 12.969 -8.448 11.623 1.00 85.50 279 ALA A O 1
ATOM 2113 N N . GLY A 1 280 ? 13.145 -6.590 10.370 1.00 87.38 280 GLY A N 1
ATOM 2114 C CA . GLY A 1 280 ? 11.728 -6.548 9.993 1.00 87.38 280 GLY A CA 1
ATOM 2115 C C . GLY A 1 280 ? 11.303 -7.765 9.175 1.00 87.38 280 GLY A C 1
ATOM 2116 O O . GLY A 1 280 ? 10.255 -8.354 9.439 1.00 87.38 280 GLY A O 1
ATOM 2117 N N . TRP A 1 281 ? 12.158 -8.204 8.248 1.00 88.56 281 TRP A N 1
ATOM 2118 C CA . TRP A 1 281 ? 11.955 -9.453 7.518 1.00 88.56 281 TRP A CA 1
ATOM 2119 C C . TRP A 1 281 ? 11.872 -10.658 8.458 1.00 88.56 281 TRP A C 1
ATOM 2121 O O . TRP A 1 281 ? 10.916 -11.428 8.387 1.00 88.56 281 TRP A O 1
ATOM 2131 N N . TRP A 1 282 ? 12.853 -10.803 9.358 1.00 90.62 282 TRP A N 1
ATOM 2132 C CA . TRP A 1 282 ? 12.918 -11.930 10.290 1.00 90.62 282 TRP A CA 1
ATOM 2133 C C . TRP A 1 282 ? 11.709 -11.962 11.226 1.00 90.62 282 TRP A C 1
ATOM 2135 O O . TRP A 1 282 ? 11.143 -13.023 11.458 1.00 90.62 282 TRP A O 1
ATOM 2145 N N . GLN A 1 283 ? 11.266 -10.801 11.712 1.00 93.94 283 GLN A N 1
ATOM 2146 C CA . GLN A 1 283 ? 10.078 -10.699 12.557 1.00 93.94 283 GLN A CA 1
ATOM 2147 C C . GLN A 1 283 ? 8.825 -11.225 11.849 1.00 93.94 283 GLN A C 1
ATOM 2149 O O . GLN A 1 283 ? 8.121 -12.050 12.422 1.00 93.94 283 GLN A O 1
ATOM 2154 N N . LEU A 1 284 ? 8.542 -10.784 10.616 1.00 94.62 284 LEU A N 1
ATOM 2155 C CA . LEU A 1 284 ? 7.363 -11.269 9.886 1.00 94.62 284 LEU A CA 1
ATOM 2156 C C . LEU A 1 284 ? 7.479 -12.758 9.554 1.00 94.62 284 LEU A C 1
ATOM 2158 O O . LEU A 1 284 ? 6.517 -13.505 9.715 1.00 94.62 284 LEU A O 1
ATOM 2162 N N . TYR A 1 285 ? 8.660 -13.190 9.123 1.00 94.38 285 TYR A N 1
ATOM 2163 C CA . TYR A 1 285 ? 8.927 -14.579 8.776 1.00 94.38 285 TYR A CA 1
ATOM 2164 C C . TYR A 1 285 ? 8.707 -15.542 9.951 1.00 94.38 285 TYR A C 1
ATOM 2166 O O . TYR A 1 285 ? 8.043 -16.563 9.779 1.00 94.38 285 TYR A O 1
ATOM 2174 N N . GLU A 1 286 ? 9.219 -15.217 11.140 1.00 95.06 286 GLU A N 1
ATOM 2175 C CA . GLU A 1 286 ? 9.045 -16.061 12.326 1.00 95.06 286 GLU A CA 1
ATOM 2176 C C . GLU A 1 286 ? 7.583 -16.107 12.776 1.00 95.06 286 GLU A C 1
ATOM 2178 O O . GLU A 1 286 ? 7.067 -17.195 13.013 1.00 95.06 286 GLU A O 1
ATOM 2183 N N . TRP A 1 287 ? 6.873 -14.972 12.779 1.00 96.44 287 TRP A N 1
ATOM 2184 C CA . TRP A 1 287 ? 5.442 -14.967 13.095 1.00 96.44 287 TRP A CA 1
ATOM 2185 C C . TRP A 1 287 ? 4.627 -15.837 12.138 1.00 96.44 287 TRP A C 1
ATOM 2187 O O . TRP A 1 287 ? 3.810 -16.640 12.576 1.00 96.44 287 TRP A O 1
ATOM 2197 N N . LEU A 1 288 ? 4.862 -15.727 10.827 1.00 96.31 288 LEU A N 1
ATOM 2198 C CA . LEU A 1 288 ? 4.118 -16.514 9.840 1.00 96.31 288 LEU A CA 1
ATOM 2199 C C . LEU A 1 288 ? 4.337 -18.020 9.993 1.00 96.31 288 LEU A C 1
ATOM 2201 O O . LEU A 1 288 ? 3.450 -18.791 9.628 1.00 96.31 288 LEU A O 1
ATOM 2205 N N . LYS A 1 289 ? 5.486 -18.443 10.528 1.00 95.38 289 LYS A N 1
ATOM 2206 C CA . LYS A 1 289 ? 5.808 -19.853 10.775 1.00 95.38 289 LYS A CA 1
ATOM 2207 C C . LYS A 1 289 ? 5.124 -20.461 11.988 1.00 95.38 289 LYS A C 1
ATOM 2209 O O . LYS A 1 289 ? 5.056 -21.689 12.049 1.00 95.38 289 LYS A O 1
ATOM 2214 N N . GLU A 1 290 ? 4.616 -19.647 12.912 1.00 94.75 290 GLU A N 1
ATOM 2215 C CA . GLU A 1 290 ? 3.874 -20.140 14.081 1.00 94.75 290 GLU A CA 1
ATOM 2216 C C . GLU A 1 290 ? 2.653 -20.975 13.661 1.00 94.75 290 GLU A C 1
ATOM 2218 O O . GLU A 1 290 ? 2.245 -21.903 14.361 1.00 94.75 290 GLU A O 1
ATOM 2223 N N . ASN A 1 291 ? 2.108 -20.712 12.467 1.00 94.88 291 ASN A N 1
ATOM 2224 C CA . ASN A 1 291 ? 1.039 -21.501 11.876 1.00 94.88 291 ASN A CA 1
ATOM 2225 C C . ASN A 1 291 ? 1.389 -21.951 10.449 1.00 94.88 291 ASN A C 1
ATOM 2227 O O . ASN A 1 291 ? 1.601 -21.152 9.539 1.00 94.88 291 ASN A O 1
ATOM 2231 N N . ALA A 1 292 ? 1.374 -23.267 10.218 1.00 95.56 292 ALA A N 1
ATOM 2232 C CA . ALA A 1 292 ? 1.686 -23.848 8.911 1.00 95.56 292 ALA A CA 1
ATOM 2233 C C . ALA A 1 292 ? 0.759 -23.359 7.779 1.00 95.56 292 ALA A C 1
ATOM 2235 O O . ALA A 1 292 ? 1.165 -23.370 6.619 1.00 95.56 292 ALA A O 1
ATOM 2236 N N . ALA A 1 293 ? -0.468 -22.929 8.092 1.00 96.00 293 ALA A N 1
ATOM 2237 C CA . ALA A 1 293 ? -1.409 -22.396 7.110 1.00 96.00 293 ALA A CA 1
ATOM 2238 C C . ALA A 1 293 ? -1.048 -20.980 6.638 1.00 96.00 293 ALA A C 1
ATOM 2240 O O . ALA A 1 293 ? -1.439 -20.612 5.533 1.00 96.00 293 ALA A O 1
ATOM 2241 N N . THR A 1 294 ? -0.318 -20.201 7.443 1.00 96.44 294 THR A N 1
ATOM 2242 C CA . THR A 1 294 ? 0.115 -18.829 7.123 1.00 96.44 294 THR A CA 1
ATOM 2243 C C . THR A 1 294 ? 1.576 -18.736 6.694 1.00 96.44 294 THR A C 1
ATOM 2245 O O . THR A 1 294 ? 2.002 -17.684 6.222 1.00 96.44 294 THR A O 1
ATOM 2248 N N . ALA A 1 295 ? 2.347 -19.809 6.870 1.00 95.38 295 ALA A N 1
ATOM 2249 C CA . ALA A 1 295 ? 3.775 -19.825 6.600 1.00 95.38 295 ALA A CA 1
ATOM 2250 C C . ALA A 1 295 ? 4.093 -19.486 5.134 1.00 95.38 295 ALA A C 1
ATOM 2252 O O . ALA A 1 295 ? 3.499 -20.027 4.200 1.00 95.38 295 ALA A O 1
ATOM 2253 N N . GLN A 1 296 ? 5.091 -18.622 4.941 1.00 91.19 296 GLN A N 1
ATOM 2254 C CA . GLN A 1 296 ? 5.651 -18.285 3.636 1.00 91.19 296 GLN A CA 1
ATOM 2255 C C . GLN A 1 296 ? 7.161 -18.547 3.672 1.00 91.19 296 GLN A C 1
ATOM 2257 O O . GLN A 1 296 ? 7.896 -17.904 4.418 1.00 91.19 296 GLN A O 1
ATOM 2262 N N . GLU A 1 297 ? 7.625 -19.528 2.892 1.00 82.44 297 GLU A N 1
ATOM 2263 C CA . GLU A 1 297 ? 9.032 -19.963 2.902 1.00 82.44 297 GLU A CA 1
ATOM 2264 C C . GLU A 1 297 ? 9.984 -18.936 2.276 1.00 82.44 297 GLU A C 1
ATOM 2266 O O . GLU A 1 297 ? 11.148 -18.867 2.667 1.00 82.44 297 GLU A O 1
ATOM 2271 N N . ASP A 1 298 ? 9.477 -18.129 1.341 1.00 78.19 298 ASP A N 1
ATOM 2272 C CA . ASP A 1 298 ? 10.223 -17.077 0.658 1.00 78.19 298 ASP A CA 1
ATOM 2273 C C . ASP A 1 298 ? 9.432 -15.767 0.678 1.00 78.19 298 ASP A C 1
ATOM 2275 O O . ASP A 1 298 ? 8.380 -15.642 0.048 1.00 78.19 298 ASP A O 1
ATOM 2279 N N . ILE A 1 299 ? 9.934 -14.790 1.429 1.00 79.81 299 ILE A N 1
ATOM 2280 C CA . ILE A 1 299 ? 9.423 -13.420 1.456 1.00 79.81 299 ILE A CA 1
ATOM 2281 C C . ILE A 1 299 ? 10.526 -12.553 0.842 1.00 79.81 299 ILE A C 1
ATOM 2283 O O . ILE A 1 299 ? 11.617 -12.482 1.407 1.00 79.81 299 ILE A O 1
ATOM 2287 N N . PRO A 1 300 ? 10.314 -11.873 -0.292 1.00 69.50 300 PRO A N 1
ATOM 2288 C CA . PRO A 1 300 ? 11.343 -10.999 -0.839 1.00 69.50 300 PRO A CA 1
ATOM 2289 C C . PRO A 1 300 ? 11.703 -9.870 0.138 1.00 69.50 300 PRO A C 1
ATOM 2291 O O . PRO A 1 300 ? 10.835 -9.216 0.715 1.00 69.50 300 PRO A O 1
ATOM 2294 N N . ARG A 1 301 ? 12.995 -9.586 0.314 1.00 60.88 301 ARG A N 1
ATOM 2295 C CA . ARG A 1 301 ? 13.426 -8.358 1.000 1.00 60.88 301 ARG A CA 1
ATOM 2296 C C . ARG A 1 301 ? 13.311 -7.205 0.020 1.00 60.88 301 ARG A C 1
ATOM 2298 O O . ARG A 1 301 ? 13.914 -7.252 -1.052 1.00 60.88 301 ARG A O 1
ATOM 2305 N N . LEU A 1 302 ? 12.555 -6.176 0.380 1.00 60.28 302 LEU A N 1
ATOM 2306 C CA . LEU A 1 302 ? 12.435 -4.973 -0.428 1.00 60.28 302 LEU A CA 1
ATOM 2307 C C . LEU A 1 302 ? 13.097 -3.821 0.315 1.00 60.28 302 LEU A C 1
ATOM 2309 O O . LEU A 1 302 ? 12.873 -3.604 1.500 1.00 60.28 302 LEU A O 1
ATOM 2313 N N . THR A 1 303 ? 13.954 -3.086 -0.384 1.00 47.78 303 THR A N 1
ATOM 2314 C CA . THR A 1 303 ? 14.461 -1.813 0.112 1.00 47.78 303 THR A CA 1
ATOM 2315 C C . THR A 1 303 ? 13.594 -0.695 -0.447 1.00 47.78 303 THR A C 1
ATOM 2317 O O . THR A 1 303 ? 13.314 -0.636 -1.648 1.00 47.78 303 THR A O 1
ATOM 2320 N N . LEU A 1 304 ? 13.163 0.197 0.437 1.00 44.62 304 LEU A N 1
ATOM 2321 C CA . LEU A 1 304 ? 12.591 1.478 0.055 1.00 44.62 304 LEU A CA 1
ATOM 2322 C C . LEU A 1 304 ? 13.726 2.320 -0.553 1.00 44.62 304 LEU A C 1
ATOM 2324 O O . LEU A 1 304 ? 14.754 2.509 0.096 1.00 44.62 304 LEU A O 1
ATOM 2328 N N . ILE A 1 305 ? 13.602 2.777 -1.805 1.00 43.59 305 ILE A N 1
ATOM 2329 C CA . ILE A 1 305 ? 14.531 3.784 -2.342 1.00 43.59 305 ILE A CA 1
ATOM 2330 C C . ILE A 1 305 ? 13.912 5.155 -2.095 1.00 43.59 305 ILE A C 1
ATOM 2332 O O . ILE A 1 305 ? 13.153 5.664 -2.911 1.00 43.59 305 ILE A O 1
ATOM 2336 N N . ASP A 1 306 ? 14.326 5.778 -0.995 1.00 36.41 306 ASP A N 1
ATOM 2337 C CA . ASP A 1 306 ? 14.167 7.222 -0.750 1.00 36.41 306 ASP A CA 1
ATOM 2338 C C . ASP A 1 306 ? 15.247 8.055 -1.477 1.00 36.41 306 ASP A C 1
ATOM 2340 O O . ASP A 1 306 ? 15.305 9.282 -1.398 1.00 36.41 306 ASP A O 1
ATOM 2344 N N . TYR A 1 307 ? 16.138 7.397 -2.226 1.00 30.36 307 TYR A N 1
ATOM 2345 C CA . TYR A 1 307 ? 17.385 8.000 -2.695 1.00 30.36 307 TYR A CA 1
ATOM 2346 C C . TYR A 1 307 ? 17.280 8.818 -3.993 1.00 30.36 307 TYR A C 1
ATOM 2348 O O . TYR A 1 307 ? 18.278 9.395 -4.418 1.00 30.36 307 TYR A O 1
ATOM 2356 N N . ILE A 1 308 ? 16.106 8.935 -4.630 1.00 34.03 308 ILE A N 1
ATOM 2357 C CA . ILE A 1 308 ? 15.991 9.699 -5.894 1.00 34.03 308 ILE A CA 1
ATOM 2358 C C . ILE A 1 308 ? 16.272 11.198 -5.691 1.00 34.03 308 ILE A C 1
ATOM 2360 O O . ILE A 1 308 ? 16.628 11.883 -6.646 1.00 34.03 308 ILE A O 1
ATOM 2364 N N . LEU A 1 309 ? 16.208 11.711 -4.456 1.00 32.12 309 LEU A N 1
ATOM 2365 C CA . LEU A 1 309 ? 16.466 13.128 -4.179 1.00 32.12 309 LEU A CA 1
ATOM 2366 C C . LEU A 1 309 ? 17.645 13.404 -3.226 1.00 32.12 309 LEU A C 1
ATOM 2368 O O . LEU A 1 309 ? 17.968 14.570 -3.016 1.00 32.12 309 LEU A O 1
ATOM 2372 N N . GLY A 1 310 ? 18.319 12.379 -2.686 1.00 28.64 310 GLY A N 1
ATOM 2373 C CA . GLY A 1 310 ? 19.492 12.548 -1.810 1.00 28.64 310 GLY A CA 1
ATOM 2374 C C . GLY A 1 310 ? 19.196 13.179 -0.440 1.00 28.64 310 GLY A C 1
ATOM 2375 O O . GLY A 1 310 ? 19.962 14.031 0.013 1.00 28.64 310 GLY A O 1
ATOM 2376 N N . LEU A 1 311 ? 18.083 12.821 0.215 1.00 35.00 311 LEU A N 1
ATOM 2377 C CA . LEU A 1 311 ? 17.591 13.526 1.410 1.00 35.00 311 LEU A CA 1
ATOM 2378 C C . LEU A 1 311 ? 17.193 12.566 2.550 1.00 35.00 311 LEU A C 1
ATOM 2380 O O . LEU A 1 311 ? 16.653 11.506 2.261 1.00 35.00 311 LEU A O 1
ATOM 2384 N N . PRO A 1 312 ? 17.440 12.937 3.825 1.00 31.69 312 PRO A N 1
ATOM 2385 C CA . PRO A 1 312 ? 17.153 12.104 5.002 1.00 31.69 312 PRO A CA 1
ATOM 2386 C C . PRO A 1 312 ? 15.659 12.049 5.395 1.00 31.69 312 PRO A C 1
ATOM 2388 O O . PRO A 1 312 ? 14.894 12.965 5.074 1.00 31.69 312 PRO A O 1
ATOM 2391 N N . CYS A 1 313 ? 15.288 10.989 6.125 1.00 36.84 313 CYS A N 1
ATOM 2392 C CA . CYS A 1 313 ? 13.950 10.610 6.604 1.00 36.84 313 CYS A CA 1
ATOM 2393 C C . CYS A 1 313 ? 13.499 11.429 7.826 1.00 36.84 313 CYS A C 1
ATOM 2395 O O . CYS A 1 313 ? 14.311 11.733 8.701 1.00 36.84 313 CYS A O 1
ATOM 2397 N N . PHE A 1 314 ? 12.210 11.799 7.880 1.00 32.59 314 PHE A N 1
ATOM 2398 C CA . PHE A 1 314 ? 11.668 12.757 8.860 1.00 32.59 314 PHE A CA 1
ATOM 2399 C C . PHE A 1 314 ? 10.493 12.256 9.716 1.00 32.59 314 PHE A C 1
ATOM 2401 O O . PHE A 1 314 ? 10.063 12.997 10.596 1.00 32.59 314 PHE A O 1
ATOM 2408 N N . ASP A 1 315 ? 10.032 11.012 9.546 1.00 35.62 315 ASP A N 1
ATOM 2409 C CA . ASP A 1 315 ? 9.051 10.396 10.462 1.00 35.62 315 ASP A CA 1
ATOM 2410 C C . ASP A 1 315 ? 9.724 9.692 11.659 1.00 35.62 315 ASP A C 1
ATOM 2412 O O . ASP A 1 315 ? 9.413 8.556 12.012 1.00 35.62 315 ASP A O 1
ATOM 2416 N N . CYS A 1 316 ? 10.647 10.407 12.316 1.00 36.84 316 CYS A N 1
ATOM 2417 C CA . CYS A 1 316 ? 11.217 10.065 13.629 1.00 36.84 316 CYS A CA 1
ATOM 2418 C C . CYS A 1 316 ? 11.021 11.207 14.647 1.00 36.84 316 CYS A C 1
ATOM 2420 O O . CYS A 1 316 ? 11.415 12.353 14.335 1.00 36.84 316 CYS A O 1
#

Secondary structure (DSSP, 8-state):
-EEE--SEEEETTEEEEEPGGG-SEEPHHHHHHHHHHHHHHHHHHHHTSSHHHH-TT--EEEEEEEE-----TTEEESSTT------TTTS-HHHHHHHHHHHHHHHHHHHTTT-TTTEEEEEEEE-BGGGS-HHHHHHHHHHHHHHHHHHTSPPPPEEE-SB-TT---B-TTS-B--SGGGSEEEEEEEEEETTS-EEEEEEEEEHHHHHIIIIITSSEEE--B---TTSHHHHHHHHHHHHHHHTTS-PPP---BB-GGGS-SS-GGG-SSPPPHHHHHHHHHHHHHTSTTT--S---B-----TTTT------